Protein AF-H3H5D0-F1 (afdb_monomer)

Secondary structure (DSSP, 8-state):
-----HHHHHHHHHHHHHTS-HHHHHHHHHHTT-GGGGGS--PPPP-THHHHHHHHHHHHTT--SSPPPHHHHHS-GGGGS-PPPPPHHHH-----------------------------------GGGS-HHHHHHHHHHHHHHHHHHHHTT--GGGGHHHHHHHHHHHHHHHHHHHHHHTS-HHHHH--------

Structure (mmCIF, N/CA/C/O backbone):
data_AF-H3H5D0-F1
#
_entry.id   AF-H3H5D0-F1
#
loop_
_atom_site.group_PDB
_atom_site.id
_atom_site.type_symbol
_atom_site.label_atom_id
_atom_site.label_alt_id
_atom_site.label_comp_id
_atom_site.label_asym_id
_atom_site.label_entity_id
_atom_site.label_seq_id
_atom_site.pdbx_PDB_ins_code
_atom_site.Cartn_x
_atom_site.Cartn_y
_atom_site.Cartn_z
_atom_site.occupancy
_atom_site.B_iso_or_equiv
_atom_site.auth_seq_id
_atom_site.auth_comp_id
_atom_site.auth_asym_id
_atom_site.auth_atom_id
_atom_site.pdbx_PDB_model_num
ATOM 1 N N . LEU A 1 1 ? 6.553 -22.356 -31.382 1.00 52.44 1 LEU A N 1
ATOM 2 C CA . LEU A 1 1 ? 6.351 -21.701 -30.071 1.00 52.44 1 LEU A CA 1
ATOM 3 C C . LEU A 1 1 ? 7.479 -20.701 -29.916 1.00 52.44 1 LEU A C 1
ATOM 5 O O . LEU A 1 1 ? 8.617 -21.107 -30.111 1.00 52.44 1 LEU A O 1
ATOM 9 N N . TYR A 1 2 ? 7.180 -19.425 -29.681 1.00 61.03 2 TYR A N 1
ATOM 10 C CA . TYR A 1 2 ? 8.225 -18.438 -29.405 1.00 61.03 2 TYR A CA 1
ATOM 11 C C . TYR A 1 2 ? 8.722 -18.655 -27.974 1.00 61.03 2 TYR A C 1
ATOM 13 O O . TYR A 1 2 ? 7.910 -18.693 -27.051 1.00 61.03 2 TYR A O 1
ATOM 21 N N . SER A 1 3 ? 10.030 -18.830 -27.794 1.00 76.69 3 SER A N 1
ATOM 22 C CA . SER A 1 3 ? 10.657 -18.784 -26.474 1.00 76.69 3 SER A CA 1
ATOM 23 C C . SER A 1 3 ? 10.697 -17.327 -26.025 1.00 76.69 3 SER A C 1
ATOM 25 O O . SER A 1 3 ? 11.466 -16.538 -26.569 1.00 76.69 3 SER A O 1
ATOM 27 N N . VAL A 1 4 ? 9.833 -16.970 -25.081 1.00 79.25 4 VAL A N 1
ATOM 28 C CA . VAL A 1 4 ? 9.842 -15.653 -24.442 1.00 79.25 4 VAL A CA 1
ATOM 29 C C . VAL A 1 4 ? 10.863 -15.716 -23.314 1.00 79.25 4 VAL A C 1
ATOM 31 O O . VAL A 1 4 ? 10.695 -16.508 -22.388 1.00 79.25 4 VAL A O 1
ATOM 34 N N . ASP A 1 5 ? 11.934 -14.935 -23.410 1.00 89.50 5 ASP A N 1
ATOM 35 C CA . ASP A 1 5 ? 12.882 -14.778 -22.309 1.00 89.50 5 ASP A CA 1
ATOM 36 C C . ASP A 1 5 ? 12.335 -13.828 -21.223 1.00 89.50 5 ASP A C 1
ATOM 38 O O . ASP A 1 5 ? 11.332 -13.130 -21.407 1.00 89.50 5 ASP A O 1
ATOM 42 N N . VAL A 1 6 ? 12.997 -13.814 -20.064 1.00 87.69 6 VAL A N 1
ATOM 43 C CA . VAL A 1 6 ? 12.573 -13.027 -18.896 1.00 87.69 6 VAL A CA 1
ATOM 44 C C . VAL A 1 6 ? 12.552 -11.525 -19.198 1.00 87.69 6 VAL A C 1
ATOM 46 O O . VAL A 1 6 ? 11.628 -10.830 -18.775 1.00 87.69 6 VAL A O 1
ATOM 49 N N . GLN A 1 7 ? 13.517 -11.013 -19.967 1.00 87.06 7 GLN A N 1
ATOM 50 C CA . GLN A 1 7 ? 13.587 -9.594 -20.316 1.00 87.06 7 GLN A CA 1
ATOM 51 C C . GLN A 1 7 ? 12.408 -9.200 -21.215 1.00 87.06 7 GLN A C 1
ATOM 53 O O . GLN A 1 7 ? 11.759 -8.178 -20.979 1.00 87.06 7 GLN A O 1
ATOM 58 N N . GLN A 1 8 ? 12.072 -10.037 -22.197 1.00 89.00 8 GLN A N 1
ATOM 59 C CA . GLN A 1 8 ? 10.937 -9.820 -23.085 1.00 89.00 8 GLN A CA 1
ATOM 60 C C . GLN A 1 8 ? 9.592 -9.893 -22.342 1.00 89.00 8 GLN A C 1
ATOM 62 O O . GLN A 1 8 ? 8.705 -9.080 -22.614 1.00 89.00 8 GLN A O 1
ATOM 67 N N . ALA A 1 9 ? 9.456 -10.802 -21.370 1.00 91.94 9 ALA A N 1
ATOM 68 C CA . ALA A 1 9 ? 8.277 -10.903 -20.508 1.00 91.94 9 ALA A CA 1
ATOM 69 C C . ALA A 1 9 ? 8.102 -9.673 -19.594 1.00 91.94 9 ALA A C 1
ATOM 71 O O . ALA A 1 9 ? 6.984 -9.171 -19.437 1.00 91.94 9 ALA A O 1
ATOM 72 N N . VAL A 1 10 ? 9.194 -9.144 -19.030 1.00 92.94 10 VAL A N 1
ATOM 73 C CA . VAL A 1 10 ? 9.182 -7.906 -18.229 1.00 92.94 10 VAL A CA 1
ATOM 74 C C . VAL A 1 10 ? 8.782 -6.704 -19.087 1.00 92.94 10 VAL A C 1
ATOM 76 O O . VAL A 1 10 ? 7.906 -5.938 -18.684 1.00 92.94 10 VAL A O 1
ATOM 79 N N . LEU A 1 11 ? 9.347 -6.562 -20.291 1.00 93.94 11 LEU A N 1
ATOM 80 C CA . LEU A 1 11 ? 8.991 -5.483 -21.220 1.00 93.94 11 LEU A CA 1
ATOM 81 C C . LEU A 1 11 ? 7.499 -5.503 -21.581 1.00 93.94 11 LEU A C 1
ATOM 83 O O . LEU A 1 11 ? 6.837 -4.472 -21.475 1.00 93.94 11 LEU A O 1
ATOM 87 N N . TRP A 1 12 ? 6.946 -6.671 -21.924 1.00 95.25 12 TRP A N 1
ATOM 88 C CA . TRP A 1 12 ? 5.512 -6.810 -22.207 1.00 95.25 12 TRP A CA 1
ATOM 89 C C . TRP A 1 12 ? 4.632 -6.539 -20.988 1.00 95.25 12 TRP A C 1
ATOM 91 O O . TRP A 1 12 ? 3.546 -5.982 -21.139 1.00 95.25 12 TRP A O 1
ATOM 101 N N . SER A 1 13 ? 5.083 -6.892 -19.782 1.00 93.75 13 SER A N 1
ATOM 102 C CA . SER A 1 13 ? 4.353 -6.592 -18.543 1.00 93.75 13 SER A CA 1
ATOM 103 C C . SER A 1 13 ? 4.271 -5.082 -18.292 1.00 93.75 13 SER A C 1
ATOM 105 O O . SER A 1 13 ? 3.198 -4.569 -17.979 1.00 93.75 13 SER A O 1
ATOM 107 N N . ILE A 1 14 ? 5.374 -4.356 -18.503 1.00 92.38 14 ILE A N 1
ATOM 108 C CA . ILE A 1 14 ? 5.434 -2.889 -18.390 1.00 92.38 14 ILE A CA 1
ATOM 109 C C . ILE A 1 14 ? 4.565 -2.221 -19.465 1.00 92.38 14 ILE A C 1
ATOM 111 O O . ILE A 1 14 ? 3.790 -1.317 -19.155 1.00 92.38 14 ILE A O 1
ATOM 115 N N . GLU A 1 15 ? 4.662 -2.664 -20.720 1.00 96.44 15 GLU A N 1
ATOM 116 C CA . GLU A 1 15 ? 3.851 -2.146 -21.828 1.00 96.44 15 GLU A CA 1
ATOM 117 C C . GLU A 1 15 ? 2.352 -2.371 -21.581 1.00 96.44 15 GLU A C 1
ATOM 119 O O . GLU A 1 15 ? 1.558 -1.435 -21.685 1.00 96.44 15 GLU A O 1
ATOM 124 N N . SER A 1 16 ? 1.976 -3.580 -21.151 1.00 93.81 16 SER A N 1
ATOM 125 C CA . SER A 1 16 ? 0.591 -3.935 -20.818 1.00 93.81 16 SER A CA 1
ATOM 126 C C . SER A 1 16 ? 0.048 -3.109 -19.654 1.00 93.81 16 SER A C 1
ATOM 128 O O . SER A 1 16 ? -1.093 -2.657 -19.713 1.00 93.81 16 SER A O 1
ATOM 130 N N . TRP A 1 17 ? 0.856 -2.871 -18.614 1.00 91.75 17 TRP A N 1
ATOM 131 C CA . TRP A 1 17 ? 0.479 -2.026 -17.480 1.00 91.75 17 TRP A CA 1
ATOM 132 C C . TRP A 1 17 ? 0.253 -0.569 -17.900 1.00 91.75 17 TRP A C 1
ATOM 134 O O . TRP A 1 17 ? -0.762 0.029 -17.549 1.00 91.75 17 TRP A O 1
ATOM 144 N N . ASN A 1 18 ? 1.157 -0.011 -18.709 1.00 93.06 18 ASN A N 1
ATOM 145 C CA . ASN A 1 18 ? 1.061 1.366 -19.201 1.00 93.06 18 ASN A CA 1
ATOM 146 C C . ASN A 1 18 ? -0.077 1.574 -20.217 1.00 93.06 18 ASN A C 1
ATOM 148 O O . ASN A 1 18 ? -0.554 2.696 -20.377 1.00 93.06 18 ASN A O 1
ATOM 152 N N . ALA A 1 19 ? -0.536 0.511 -20.886 1.00 95.31 19 ALA A N 1
ATOM 153 C CA . ALA A 1 19 ? -1.699 0.545 -21.770 1.00 95.31 19 ALA A CA 1
ATOM 154 C C . ALA A 1 19 ? -3.049 0.592 -21.018 1.00 95.31 19 ALA A C 1
ATOM 156 O O . ALA A 1 19 ? -4.087 0.849 -21.637 1.00 95.31 19 ALA A O 1
ATOM 157 N N . LEU A 1 20 ? -3.073 0.360 -19.698 1.00 92.56 20 LEU A N 1
ATOM 158 C CA . LEU A 1 20 ? -4.299 0.422 -18.900 1.00 92.56 20 LEU A CA 1
ATOM 159 C C . LEU A 1 20 ? -4.773 1.870 -18.720 1.00 92.56 20 LEU A C 1
ATOM 161 O O . LEU A 1 20 ? -4.123 2.702 -18.089 1.00 92.56 20 LEU A O 1
ATOM 165 N N . LEU A 1 21 ? -5.972 2.163 -19.224 1.00 92.69 21 LEU A N 1
ATOM 166 C CA . LEU A 1 21 ? -6.613 3.464 -19.039 1.00 92.69 21 LEU A CA 1
ATOM 167 C C . LEU A 1 21 ? -6.964 3.703 -17.553 1.00 92.69 21 LEU A C 1
ATOM 169 O O . LEU A 1 21 ? -7.501 2.798 -16.909 1.00 92.69 21 LEU A O 1
ATOM 173 N N . PRO A 1 22 ? -6.813 4.934 -17.017 1.00 85.62 22 PRO A N 1
ATOM 174 C CA . PRO A 1 22 ? -7.234 5.285 -15.651 1.00 85.62 22 PRO A CA 1
ATOM 175 C C . PRO A 1 22 ? -8.705 4.960 -15.335 1.00 85.62 22 PRO A C 1
ATOM 177 O O . PRO A 1 22 ? -9.071 4.705 -14.188 1.00 85.62 22 PRO A O 1
ATOM 180 N N . THR A 1 23 ? -9.557 4.933 -16.364 1.00 87.44 23 THR A N 1
ATOM 181 C CA . THR A 1 23 ? -10.970 4.542 -16.267 1.00 87.44 23 THR A CA 1
ATOM 182 C C . THR A 1 23 ? -11.173 3.061 -15.953 1.00 87.44 23 THR A C 1
ATOM 184 O O . THR A 1 23 ? -12.195 2.716 -15.369 1.00 87.44 23 THR A O 1
ATOM 187 N N . VAL A 1 24 ? -10.228 2.176 -16.290 1.00 88.12 24 VAL A N 1
ATOM 188 C CA . VAL A 1 24 ? -10.289 0.755 -15.911 1.00 88.12 24 VAL A CA 1
ATOM 189 C C . VAL A 1 24 ? -10.180 0.637 -14.394 1.00 88.12 24 VAL A C 1
ATOM 191 O O . VAL A 1 24 ? -11.068 0.067 -13.765 1.00 88.12 24 VAL A O 1
ATOM 194 N N . PHE A 1 25 ? -9.162 1.262 -13.798 1.00 84.38 25 PHE A N 1
ATOM 195 C CA . PHE A 1 25 ? -8.957 1.260 -12.350 1.00 84.38 25 PHE A CA 1
ATOM 196 C C . PHE A 1 25 ? -10.147 1.868 -11.599 1.00 84.38 25 PHE A C 1
ATOM 198 O O . PHE A 1 25 ? -10.675 1.236 -10.685 1.00 84.38 25 PHE A O 1
ATOM 205 N N . SER A 1 26 ? -10.627 3.051 -11.999 1.00 82.25 26 SER A N 1
ATOM 206 C CA . SER A 1 26 ? -11.758 3.688 -11.308 1.00 82.25 26 SER A CA 1
ATOM 207 C C . SER A 1 26 ? -13.069 2.911 -11.464 1.00 82.25 26 SER A C 1
ATOM 209 O O . SER A 1 26 ? -13.835 2.829 -10.509 1.00 82.25 26 SER A O 1
ATOM 211 N N . ASN A 1 27 ? -13.316 2.264 -12.608 1.00 85.38 27 ASN A N 1
ATOM 212 C CA . ASN A 1 27 ? -14.476 1.385 -12.773 1.00 85.38 27 ASN A CA 1
ATOM 213 C C . ASN A 1 27 ? -14.359 0.086 -11.955 1.00 85.38 27 ASN A C 1
ATOM 215 O O . ASN A 1 27 ? -15.376 -0.405 -11.466 1.00 85.38 27 ASN A O 1
ATOM 219 N N . CYS A 1 28 ? -13.154 -0.460 -11.766 1.00 83.19 28 CYS A N 1
ATOM 220 C CA . CYS A 1 28 ? -12.929 -1.592 -10.864 1.00 83.19 28 CYS A CA 1
ATOM 221 C C . CYS A 1 28 ? -13.222 -1.214 -9.402 1.00 83.19 28 CYS A C 1
ATOM 223 O O . CYS A 1 28 ? -13.995 -1.910 -8.750 1.00 83.19 28 CYS A O 1
ATOM 225 N N . TRP A 1 29 ? -12.709 -0.078 -8.915 1.00 82.06 29 TRP A N 1
ATOM 226 C CA . TRP A 1 29 ? -12.974 0.406 -7.549 1.00 82.06 29 TRP A CA 1
ATOM 227 C C . TRP A 1 29 ? -14.413 0.894 -7.313 1.00 82.06 29 TRP A C 1
ATOM 229 O O . TRP A 1 29 ? -14.897 0.865 -6.185 1.00 82.06 29 TRP A O 1
ATOM 239 N N . LYS A 1 30 ? -15.141 1.306 -8.358 1.00 82.81 30 LYS A N 1
ATOM 240 C CA . LYS A 1 30 ? -16.589 1.561 -8.256 1.00 82.81 30 LYS A CA 1
ATOM 241 C C . LYS A 1 30 ? -17.391 0.279 -8.058 1.00 82.81 30 LYS A C 1
ATOM 243 O O . LYS A 1 30 ? -18.325 0.262 -7.268 1.00 82.81 30 LYS A O 1
ATOM 248 N N . LYS A 1 31 ? -17.014 -0.818 -8.725 1.00 80.94 31 LYS A N 1
ATOM 249 C CA . LYS A 1 31 ? -17.701 -2.114 -8.571 1.00 80.94 31 LYS A CA 1
ATOM 250 C C . LYS A 1 31 ? -17.602 -2.699 -7.161 1.00 80.94 31 LYS A C 1
ATOM 252 O O . LYS A 1 31 ? -18.460 -3.497 -6.808 1.00 80.94 31 LYS A O 1
ATOM 257 N N . THR A 1 32 ? -16.597 -2.316 -6.372 1.00 78.94 32 THR A N 1
ATOM 258 C CA . THR A 1 32 ? -16.468 -2.741 -4.969 1.00 78.94 32 THR A CA 1
ATOM 259 C C . THR A 1 32 ? -17.255 -1.867 -3.988 1.00 78.94 32 THR A C 1
ATOM 261 O O . THR A 1 32 ? -17.265 -2.158 -2.797 1.00 78.94 32 THR A O 1
ATOM 264 N N . GLY A 1 33 ? -17.885 -0.773 -4.439 1.00 75.25 33 GLY A N 1
ATOM 265 C CA . GLY A 1 33 ? -18.598 0.160 -3.555 1.00 75.25 33 GLY A CA 1
ATOM 266 C C . GLY A 1 33 ? -17.701 0.884 -2.538 1.00 75.25 33 GLY A C 1
ATOM 267 O O . GLY A 1 33 ? -18.209 1.441 -1.564 1.00 75.25 33 GLY A O 1
ATOM 268 N N . LEU A 1 34 ? -16.376 0.864 -2.739 1.00 76.69 34 LEU A N 1
ATOM 269 C CA . LEU A 1 34 ? -15.410 1.577 -1.898 1.00 76.69 34 LEU A CA 1
ATOM 270 C C . LEU A 1 34 ? -15.214 3.026 -2.350 1.00 76.69 34 LEU A C 1
ATOM 272 O O . LEU A 1 34 ? -15.040 3.909 -1.518 1.00 76.69 34 LEU A O 1
ATOM 276 N N . LEU A 1 35 ? -15.267 3.294 -3.660 1.00 71.56 35 LEU A N 1
ATOM 277 C CA . LEU A 1 35 ? -15.011 4.642 -4.180 1.00 71.56 35 LEU A CA 1
ATOM 278 C C . LEU A 1 35 ? -16.121 5.646 -3.815 1.00 71.56 35 LEU A C 1
ATOM 280 O O . LEU A 1 35 ? -15.838 6.823 -3.609 1.00 71.56 35 LEU A O 1
ATOM 284 N N . ASP A 1 36 ? -17.363 5.172 -3.692 1.00 65.75 36 ASP A N 1
ATOM 285 C CA . ASP A 1 36 ? -18.532 5.998 -3.359 1.00 65.75 36 ASP A CA 1
ATOM 286 C C . ASP A 1 36 ? -18.695 6.211 -1.835 1.00 65.75 36 ASP A C 1
ATOM 288 O O . ASP A 1 36 ? -19.561 6.959 -1.393 1.00 65.75 36 ASP A O 1
ATOM 292 N N . TYR A 1 37 ? -17.850 5.579 -1.011 1.00 55.31 37 TYR A N 1
ATOM 293 C CA . TYR A 1 37 ? -17.855 5.747 0.447 1.00 55.31 37 TYR A CA 1
ATOM 294 C C . TYR A 1 37 ? -17.247 7.094 0.888 1.00 55.31 37 TYR A C 1
ATOM 296 O O . TYR A 1 37 ? -17.643 7.650 1.907 1.00 55.31 37 TYR A O 1
ATOM 304 N N . TYR A 1 38 ? -16.367 7.685 0.070 1.00 53.84 38 TYR A N 1
ATOM 305 C CA . TYR A 1 38 ? -15.686 8.957 0.360 1.00 53.84 38 TYR A CA 1
ATOM 306 C C . TYR A 1 38 ? -16.599 10.201 0.372 1.00 53.84 38 TYR A C 1
ATOM 308 O O . TYR A 1 38 ? -16.131 11.299 0.664 1.00 53.84 38 TYR A O 1
ATOM 316 N N . THR A 1 39 ? -17.890 10.057 0.049 1.00 55.81 39 THR A N 1
ATOM 317 C CA . THR A 1 39 ? -18.908 11.104 0.263 1.00 55.81 39 THR A CA 1
ATOM 318 C C . THR A 1 39 ? -19.579 11.030 1.636 1.00 55.81 39 THR A C 1
ATOM 320 O O . THR A 1 39 ? -20.499 11.803 1.893 1.00 55.81 39 THR A O 1
ATOM 323 N N . CYS A 1 40 ? -19.158 10.116 2.516 1.00 51.94 40 CYS A N 1
ATOM 324 C CA . CYS A 1 40 ? -19.569 10.147 3.913 1.00 51.94 40 CYS A CA 1
ATOM 325 C C . CYS A 1 40 ? -18.960 11.382 4.594 1.00 51.94 40 CYS A C 1
ATOM 327 O O . CYS A 1 40 ? -17.762 11.640 4.474 1.00 51.94 40 CYS A O 1
ATOM 329 N N . GLU A 1 41 ? -19.783 12.158 5.299 1.00 56.16 41 GLU A N 1
ATOM 330 C CA . GLU A 1 41 ? -19.277 13.221 6.164 1.00 56.16 41 GLU A CA 1
ATOM 331 C C . GLU A 1 41 ? -18.422 12.565 7.257 1.00 56.16 41 GLU A C 1
ATOM 333 O O . GLU A 1 41 ? -18.903 11.673 7.958 1.00 56.16 41 GLU A O 1
ATOM 338 N N . TYR A 1 42 ? -17.155 12.976 7.380 1.00 55.00 42 TYR A N 1
ATOM 339 C CA . TYR A 1 42 ? -16.293 12.544 8.480 1.00 55.00 42 TYR A CA 1
ATOM 340 C C . TYR A 1 42 ? -16.912 13.035 9.792 1.00 55.00 42 TYR A C 1
ATOM 342 O O . TYR A 1 42 ? -16.770 14.205 10.155 1.00 55.00 42 TYR A O 1
ATOM 350 N N . ALA A 1 43 ? -17.605 12.138 10.493 1.00 56.62 43 ALA A N 1
ATOM 351 C CA . ALA A 1 43 ? -17.931 12.347 11.891 1.00 56.62 43 ALA A CA 1
ATOM 352 C C . ALA A 1 43 ? -16.615 12.502 12.668 1.00 56.62 43 ALA A C 1
ATOM 354 O O . ALA A 1 43 ? -15.640 11.794 12.405 1.00 56.62 43 ALA A O 1
ATOM 355 N N . GLU A 1 44 ? -16.576 13.462 13.591 1.00 55.06 44 GLU A N 1
ATOM 356 C CA . GLU A 1 44 ? -15.417 13.670 14.460 1.00 55.06 44 GLU A CA 1
ATOM 357 C C . GLU A 1 44 ? -15.136 12.358 15.217 1.00 55.06 44 GLU A C 1
ATOM 359 O O . GLU A 1 44 ? -16.075 11.805 15.798 1.00 55.06 44 GLU A O 1
ATOM 364 N N . PRO A 1 45 ? -13.909 11.804 15.148 1.00 54.44 45 PRO A N 1
ATOM 365 C CA . PRO A 1 45 ? -13.684 10.409 15.496 1.00 54.44 45 PRO A CA 1
ATOM 366 C C . PRO A 1 45 ? -14.001 10.139 16.965 1.00 54.44 45 PRO A C 1
ATOM 368 O O . PRO A 1 45 ? -13.360 10.670 17.878 1.00 54.44 45 PRO A O 1
ATOM 371 N N . GLY A 1 46 ? -14.976 9.250 17.159 1.00 57.00 46 GLY A N 1
ATOM 372 C CA . GLY A 1 46 ? -15.067 8.437 18.356 1.00 57.00 46 GLY A CA 1
ATOM 373 C C . GLY A 1 46 ? -13.814 7.573 18.527 1.00 57.00 46 GLY A C 1
ATOM 374 O O . GLY A 1 46 ? -12.919 7.537 17.684 1.00 57.00 46 GLY A O 1
ATOM 375 N N . VAL A 1 47 ? -13.745 6.931 19.689 1.00 56.41 47 VAL A N 1
ATOM 376 C CA . VAL A 1 47 ? -12.647 6.074 20.161 1.00 56.41 47 VAL A CA 1
ATOM 377 C C . VAL A 1 47 ? -12.123 5.136 19.056 1.00 56.41 47 VAL A C 1
ATOM 379 O O . VAL A 1 47 ? -12.912 4.603 18.286 1.00 56.41 47 VAL A O 1
ATOM 382 N N . GLU A 1 48 ? -10.802 4.900 19.008 1.00 58.47 48 GLU A N 1
ATOM 383 C CA . GLU A 1 48 ? -10.089 4.183 17.922 1.00 58.47 48 GLU A CA 1
ATOM 384 C C . GLU A 1 48 ? -10.685 2.814 17.510 1.00 58.47 48 GLU A C 1
ATOM 386 O O . GLU A 1 48 ? -10.458 2.369 16.383 1.00 58.47 48 GLU A O 1
ATOM 391 N N . ASP A 1 49 ? -11.484 2.180 18.376 1.00 58.03 49 ASP A N 1
ATOM 392 C CA . ASP A 1 49 ? -12.282 0.979 18.088 1.00 58.03 49 ASP A CA 1
ATOM 393 C C . ASP A 1 49 ? -13.185 1.131 16.839 1.00 58.03 49 ASP A C 1
ATOM 395 O O . ASP A 1 49 ? -13.381 0.165 16.093 1.00 58.03 49 ASP A O 1
ATOM 399 N N . ASP A 1 50 ? -13.687 2.343 16.563 1.00 65.56 50 ASP A N 1
ATOM 400 C CA . ASP A 1 50 ? -14.550 2.638 15.409 1.00 65.56 50 ASP A CA 1
ATOM 401 C C . ASP A 1 50 ? -13.834 2.372 14.064 1.00 65.56 50 ASP A C 1
ATOM 403 O O . ASP A 1 50 ? -14.461 1.916 13.103 1.00 65.56 50 ASP A O 1
ATOM 407 N N . ILE A 1 51 ? -12.508 2.569 13.997 1.00 76.25 51 ILE A N 1
ATOM 408 C CA . ILE A 1 51 ? -11.706 2.410 12.767 1.00 76.25 51 ILE A CA 1
ATOM 409 C C . ILE A 1 51 ? -11.590 0.933 12.365 1.00 76.25 51 ILE A C 1
ATOM 411 O O . ILE A 1 51 ? -11.650 0.597 11.182 1.00 76.25 51 ILE A O 1
ATOM 415 N N . VAL A 1 52 ? -11.437 0.025 13.334 1.00 80.69 52 VAL A N 1
ATOM 416 C CA . VAL A 1 52 ? -11.342 -1.419 13.053 1.00 80.69 52 VAL A CA 1
ATOM 417 C C . VAL A 1 52 ? -12.673 -1.940 12.507 1.00 80.69 52 VAL A C 1
ATOM 419 O O . VAL A 1 52 ? -12.680 -2.733 11.562 1.00 80.69 52 VAL A O 1
ATOM 422 N N . ASN A 1 53 ? -13.797 -1.455 13.047 1.00 80.25 53 ASN A N 1
ATOM 423 C CA . ASN A 1 53 ? -15.125 -1.789 12.538 1.00 80.25 53 ASN A CA 1
ATOM 424 C C . ASN A 1 53 ? -15.367 -1.203 11.134 1.00 80.25 53 ASN A C 1
ATOM 426 O O . ASN A 1 53 ? -15.815 -1.929 10.248 1.00 80.25 53 ASN A O 1
ATOM 430 N N . GLU A 1 54 ? -15.005 0.061 10.890 1.00 80.75 54 GLU A N 1
ATOM 431 C CA . GLU A 1 54 ? -15.075 0.691 9.561 1.00 80.75 54 GLU A CA 1
ATOM 432 C C . GLU A 1 54 ? -14.278 -0.096 8.505 1.00 80.75 54 GLU A C 1
ATOM 434 O O . GLU A 1 54 ? -14.794 -0.408 7.426 1.00 80.75 54 GLU A O 1
ATOM 439 N N . LEU A 1 55 ? -13.037 -0.481 8.823 1.00 83.38 55 LEU A N 1
ATOM 440 C CA . LEU A 1 55 ? -12.204 -1.292 7.935 1.00 83.38 55 LEU A CA 1
ATOM 441 C C . LEU A 1 55 ? -12.812 -2.679 7.693 1.00 83.38 55 LEU A C 1
ATOM 443 O O . LEU A 1 55 ? -12.814 -3.147 6.553 1.00 83.38 55 LEU A O 1
ATOM 447 N N . ALA A 1 56 ? -13.371 -3.323 8.721 1.00 83.06 56 ALA A N 1
ATOM 448 C CA . ALA A 1 56 ? -14.062 -4.601 8.567 1.00 83.06 56 ALA A CA 1
ATOM 449 C C . ALA A 1 56 ? -15.269 -4.466 7.625 1.00 83.06 56 ALA A C 1
ATOM 451 O O . ALA A 1 56 ? -15.395 -5.237 6.669 1.00 83.06 56 ALA A O 1
ATOM 452 N N . GLU A 1 57 ? -16.113 -3.451 7.822 1.00 81.56 57 GLU A N 1
ATOM 453 C CA . GLU A 1 57 ? -17.255 -3.159 6.953 1.00 81.56 57 GLU A CA 1
ATOM 454 C C . GLU A 1 57 ? -16.824 -2.893 5.505 1.00 81.56 57 GLU A C 1
ATOM 456 O O . GLU A 1 57 ? -17.412 -3.461 4.581 1.00 81.56 57 GLU A O 1
ATOM 461 N N . MET A 1 58 ? -15.769 -2.105 5.281 1.00 82.19 58 MET A N 1
ATOM 462 C CA . MET A 1 58 ? -15.196 -1.886 3.949 1.00 82.19 58 MET A CA 1
ATOM 463 C C . MET A 1 58 ? -14.717 -3.195 3.303 1.00 82.19 58 MET A C 1
ATOM 465 O O . MET A 1 58 ? -15.036 -3.453 2.139 1.00 82.19 58 MET A O 1
ATOM 469 N N . LEU A 1 59 ? -14.004 -4.051 4.040 1.00 82.75 59 LEU A N 1
ATOM 470 C CA . LEU A 1 59 ? -13.507 -5.330 3.525 1.00 82.75 59 LEU A CA 1
ATOM 471 C C . LEU A 1 59 ? -14.638 -6.315 3.187 1.00 82.75 59 LEU A C 1
ATOM 473 O O . LEU A 1 59 ? -14.515 -7.044 2.201 1.00 82.75 59 LEU A O 1
ATOM 477 N N . THR A 1 60 ? -15.771 -6.310 3.906 1.00 80.81 60 THR A N 1
ATOM 478 C CA . THR A 1 60 ? -16.914 -7.179 3.540 1.00 80.81 60 THR A CA 1
ATOM 479 C C . THR A 1 60 ? -17.462 -6.892 2.136 1.00 80.81 60 THR A C 1
ATOM 481 O O . THR A 1 60 ? -17.890 -7.823 1.449 1.00 80.81 60 THR A O 1
ATOM 484 N N . ARG A 1 61 ? -17.382 -5.638 1.660 1.00 79.75 61 ARG A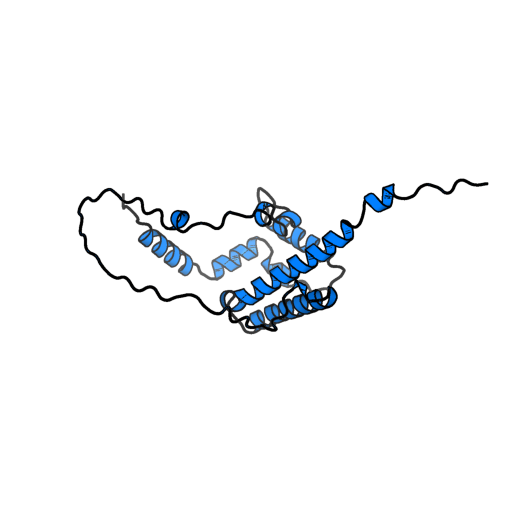 N 1
ATOM 485 C CA . ARG A 1 61 ? -17.833 -5.226 0.313 1.00 79.75 61 ARG A CA 1
ATOM 486 C C . ARG A 1 61 ? -16.953 -5.768 -0.817 1.00 79.75 61 ARG A C 1
ATOM 488 O O . ARG A 1 61 ? -17.384 -5.803 -1.967 1.00 79.75 61 ARG A O 1
ATOM 495 N N . LEU A 1 62 ? -15.732 -6.215 -0.509 1.00 79.94 62 LEU A N 1
ATOM 496 C CA . LEU A 1 62 ? -14.843 -6.856 -1.484 1.00 79.94 62 LEU A CA 1
ATOM 497 C C . LEU A 1 62 ? -15.268 -8.293 -1.829 1.00 79.94 62 LEU A C 1
ATOM 499 O O . LEU A 1 62 ? -14.758 -8.842 -2.803 1.00 79.94 62 LEU A O 1
ATOM 503 N N . HIS A 1 63 ? -16.174 -8.899 -1.049 1.00 77.06 63 HIS A N 1
ATOM 504 C CA . HIS A 1 63 ? -16.630 -10.288 -1.200 1.00 77.06 63 HIS A CA 1
ATOM 505 C C . HIS A 1 63 ? -15.502 -11.316 -1.485 1.00 77.06 63 HIS A C 1
ATOM 507 O O . HIS A 1 63 ? -15.637 -12.129 -2.405 1.00 77.06 63 HIS A O 1
ATOM 513 N N . PRO A 1 64 ? -14.376 -11.308 -0.738 1.00 78.06 64 PRO A N 1
ATOM 514 C CA . PRO A 1 64 ? -13.286 -12.248 -0.978 1.00 78.06 64 PRO A CA 1
ATOM 515 C C . PRO A 1 64 ? -13.715 -13.682 -0.634 1.00 78.06 64 PRO A C 1
ATOM 517 O O . PRO A 1 64 ? -14.340 -13.926 0.396 1.00 78.06 64 PRO A O 1
ATOM 520 N N . SER A 1 65 ? -13.321 -14.654 -1.463 1.00 80.06 65 SER A N 1
ATOM 521 C CA . SER A 1 65 ? -13.624 -16.079 -1.237 1.00 80.06 65 SER A CA 1
ATOM 522 C C . SER A 1 65 ? -12.980 -16.658 0.031 1.00 80.06 65 SER A C 1
ATOM 524 O O . SER A 1 65 ? -13.421 -17.694 0.518 1.00 80.06 65 SER A O 1
ATOM 526 N N . ASN A 1 66 ? -11.931 -16.004 0.537 1.00 82.19 66 ASN A N 1
ATOM 527 C CA . ASN A 1 66 ? -11.279 -16.293 1.810 1.00 82.19 66 ASN A CA 1
ATOM 528 C C . ASN A 1 66 ? -10.967 -14.951 2.506 1.00 82.19 66 ASN A C 1
ATOM 530 O O . ASN A 1 66 ? -9.943 -14.343 2.186 1.00 82.19 66 ASN A O 1
ATOM 534 N N . PRO A 1 67 ? -11.865 -14.421 3.356 1.00 77.75 67 PRO A N 1
ATOM 535 C CA . PRO A 1 67 ? -11.639 -13.160 4.056 1.00 77.75 67 PRO A CA 1
ATOM 536 C C . PRO A 1 67 ? -10.570 -13.319 5.144 1.00 77.75 67 PRO A C 1
ATOM 538 O O . PRO A 1 67 ? -10.762 -14.065 6.099 1.00 77.75 67 PRO A O 1
ATOM 541 N N . MET A 1 68 ? -9.475 -12.572 5.010 1.00 82.44 68 MET A N 1
ATOM 542 C CA . MET A 1 68 ? -8.530 -12.304 6.098 1.00 82.44 68 MET A CA 1
ATOM 543 C C . MET A 1 68 ? -9.180 -11.347 7.108 1.00 82.44 68 MET A C 1
ATOM 545 O O . MET A 1 68 ? -9.926 -10.446 6.709 1.00 82.44 68 MET A O 1
ATOM 549 N N . SER A 1 69 ? -8.932 -11.535 8.406 1.00 84.25 69 SER A N 1
ATOM 550 C CA . SER A 1 69 ? -9.461 -10.615 9.426 1.00 84.25 69 SER A CA 1
ATOM 551 C C . SER A 1 69 ? -8.709 -9.275 9.425 1.00 84.25 69 SER A C 1
ATOM 553 O O . SER A 1 69 ? -7.560 -9.216 9.000 1.00 84.25 69 SER A O 1
ATOM 555 N N . VAL A 1 70 ? -9.328 -8.186 9.908 1.00 84.25 70 VAL A N 1
ATOM 556 C CA . VAL A 1 70 ? -8.627 -6.884 10.030 1.00 84.25 70 VAL A CA 1
ATOM 557 C C . VAL A 1 70 ? -7.422 -7.002 10.966 1.00 84.25 70 VAL A C 1
ATOM 559 O O . VAL A 1 70 ? -6.370 -6.454 10.668 1.00 84.25 70 VAL A O 1
ATOM 562 N N . GLU A 1 71 ? -7.555 -7.765 12.051 1.00 83.00 71 GLU A N 1
ATOM 563 C CA . GLU A 1 71 ? -6.469 -8.036 12.998 1.00 83.00 71 GLU A CA 1
ATOM 564 C C . GLU A 1 71 ? -5.282 -8.741 12.322 1.00 83.00 71 GLU A C 1
ATOM 566 O O . GLU A 1 71 ? -4.152 -8.285 12.421 1.00 83.00 71 GLU A O 1
ATOM 571 N N . GLU A 1 72 ? -5.541 -9.801 11.556 1.00 82.94 72 GLU A N 1
ATOM 572 C CA . GLU A 1 72 ? -4.529 -10.552 10.794 1.00 82.94 72 GLU A CA 1
ATOM 573 C C . GLU A 1 72 ? -3.928 -9.741 9.631 1.00 82.94 72 GLU A C 1
ATOM 575 O O . GLU A 1 72 ? -2.767 -9.928 9.280 1.00 82.94 72 GLU A O 1
ATOM 580 N N . LEU A 1 73 ? -4.695 -8.814 9.049 1.00 83.50 73 LEU A N 1
ATOM 581 C CA . LEU A 1 73 ? -4.223 -7.888 8.017 1.00 83.50 73 LEU A CA 1
ATOM 582 C C . LEU A 1 73 ? -3.303 -6.795 8.588 1.00 83.50 73 LEU A C 1
ATOM 584 O O . LEU A 1 73 ? -2.408 -6.326 7.887 1.00 83.50 73 LEU A O 1
ATOM 588 N N . LEU A 1 74 ? -3.548 -6.361 9.828 1.00 82.94 74 LEU A N 1
ATOM 589 C CA . LEU A 1 74 ? -2.742 -5.355 10.527 1.00 82.94 74 LEU A CA 1
ATOM 590 C C . LEU A 1 74 ? -1.530 -5.963 11.245 1.00 82.94 74 LEU A C 1
ATOM 592 O O . LEU A 1 74 ? -0.502 -5.299 11.332 1.00 82.94 74 LEU A O 1
ATOM 596 N N . ASN A 1 75 ? -1.657 -7.201 11.727 1.00 82.25 75 ASN A N 1
ATOM 597 C CA . ASN A 1 75 ? -0.645 -7.957 12.462 1.00 82.25 75 ASN A CA 1
ATOM 598 C C . ASN A 1 75 ? -0.411 -9.329 11.788 1.00 82.25 75 ASN A C 1
ATOM 600 O O . ASN A 1 75 ? -0.752 -10.368 12.368 1.00 82.25 75 ASN A O 1
ATOM 604 N N . PRO A 1 76 ? 0.129 -9.372 10.553 1.00 80.12 76 PRO A N 1
ATOM 605 C CA . PRO A 1 76 ? 0.355 -10.629 9.846 1.00 80.12 76 PRO A CA 1
ATOM 606 C C . PRO A 1 76 ? 1.343 -11.527 10.616 1.00 80.12 76 PRO A C 1
ATOM 608 O O . PRO A 1 76 ? 2.391 -11.053 11.065 1.00 80.12 76 PRO A O 1
ATOM 611 N N . PRO A 1 77 ? 1.058 -12.837 10.760 1.00 68.50 77 PRO A N 1
ATOM 612 C CA . PRO A 1 77 ? 1.851 -13.733 11.608 1.00 68.50 77 PRO A CA 1
ATOM 613 C C . PRO A 1 77 ? 3.311 -13.849 11.151 1.00 68.50 77 PRO A C 1
ATOM 615 O O . PRO A 1 77 ? 4.202 -14.038 11.979 1.00 68.50 77 PRO A O 1
ATOM 618 N N . ASP A 1 78 ? 3.551 -13.672 9.850 1.00 73.38 78 ASP A N 1
ATOM 619 C CA . ASP A 1 78 ? 4.866 -13.788 9.229 1.00 73.38 78 ASP A CA 1
ATOM 620 C C . ASP A 1 78 ? 5.765 -12.550 9.443 1.00 73.38 78 ASP A C 1
ATOM 622 O O . ASP A 1 78 ? 6.970 -12.644 9.240 1.00 73.38 78 ASP A O 1
ATOM 626 N N . GLU A 1 79 ? 5.239 -11.400 9.898 1.00 65.12 79 GLU A N 1
ATOM 627 C CA . GLU A 1 79 ? 6.055 -10.188 10.150 1.00 65.12 79 GLU A CA 1
ATOM 628 C C . GLU A 1 79 ? 6.936 -10.316 11.406 1.00 65.12 79 GLU A C 1
ATOM 630 O O . GLU A 1 79 ? 7.986 -9.684 11.494 1.00 65.12 79 GLU A O 1
ATOM 635 N N . ASN A 1 80 ? 6.562 -11.189 12.348 1.00 66.25 80 ASN A N 1
ATOM 636 C CA . ASN A 1 80 ? 7.384 -11.514 13.522 1.00 66.25 80 ASN A CA 1
ATOM 637 C C . ASN A 1 80 ? 8.395 -12.644 13.259 1.00 66.25 80 ASN A C 1
ATOM 639 O O . ASN A 1 80 ? 9.151 -13.018 14.160 1.00 66.25 80 ASN A O 1
ATOM 643 N N . ILE A 1 81 ? 8.404 -13.220 12.054 1.00 69.75 81 ILE A N 1
ATOM 644 C CA . ILE A 1 81 ? 9.417 -14.195 11.665 1.00 69.75 81 ILE A CA 1
ATOM 645 C C . ILE A 1 81 ? 10.659 -13.407 11.258 1.00 69.75 81 ILE A C 1
ATOM 647 O O . ILE A 1 81 ? 10.650 -12.673 10.271 1.00 69.75 81 ILE A O 1
ATOM 651 N N . LEU A 1 82 ? 11.749 -13.599 12.003 1.00 63.19 82 LEU A N 1
ATOM 652 C CA . LEU A 1 82 ? 13.089 -13.291 11.515 1.00 63.19 82 LEU A CA 1
ATOM 653 C C . LEU A 1 82 ? 13.358 -14.216 10.323 1.00 63.19 82 LEU A C 1
ATOM 655 O O . LEU A 1 82 ? 13.842 -15.333 10.494 1.00 63.19 82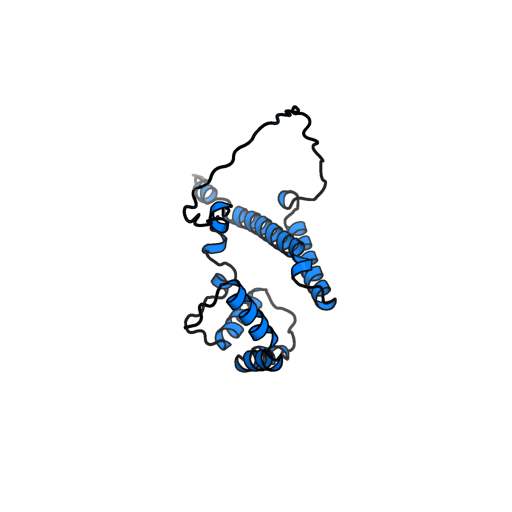 LEU A O 1
ATOM 659 N N . ALA A 1 83 ? 12.968 -13.780 9.127 1.00 67.00 83 ALA A N 1
ATOM 660 C CA . ALA A 1 83 ? 13.484 -14.357 7.902 1.00 67.00 83 ALA A CA 1
ATOM 661 C C . ALA A 1 83 ? 15.003 -14.161 7.927 1.00 67.00 83 ALA A C 1
ATOM 663 O O . ALA A 1 83 ? 15.462 -13.043 8.181 1.00 67.00 83 ALA A O 1
ATOM 664 N N . ASP A 1 84 ? 15.757 -15.238 7.704 1.00 76.31 84 ASP A N 1
ATOM 665 C CA . ASP A 1 84 ? 17.206 -15.141 7.544 1.00 76.31 84 ASP A CA 1
ATOM 666 C C . ASP A 1 84 ? 17.507 -14.080 6.474 1.00 7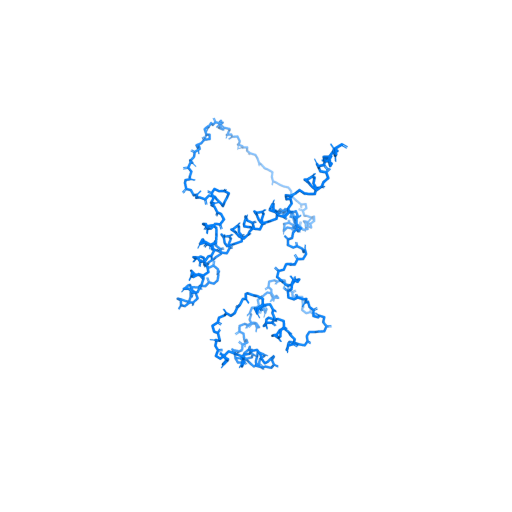6.31 84 ASP A C 1
ATOM 668 O O . ASP A 1 84 ? 16.811 -14.005 5.455 1.00 76.31 84 ASP A O 1
ATOM 672 N N . GLU A 1 85 ? 18.496 -13.220 6.734 1.00 74.44 85 GLU A N 1
ATOM 673 C CA . GLU A 1 85 ? 18.882 -12.175 5.786 1.00 74.44 85 GLU A CA 1
ATOM 674 C C . GLU A 1 85 ? 19.271 -12.857 4.464 1.00 74.44 85 GLU A C 1
ATOM 676 O O . GLU A 1 85 ? 20.201 -13.669 4.468 1.00 74.44 85 GLU A O 1
ATOM 681 N N . PRO A 1 86 ? 18.535 -12.612 3.360 1.00 72.00 86 PRO A N 1
ATOM 682 C CA . PRO A 1 86 ? 18.683 -13.407 2.148 1.00 72.00 86 PRO A CA 1
ATOM 683 C C . PRO A 1 86 ? 20.080 -13.173 1.586 1.00 72.00 86 PRO A C 1
ATOM 685 O O . PRO A 1 86 ? 20.442 -12.028 1.296 1.00 72.00 86 PRO A O 1
ATOM 688 N N . THR A 1 87 ? 20.880 -14.233 1.479 1.00 78.25 87 THR A N 1
ATOM 689 C CA . THR A 1 87 ? 22.296 -14.067 1.143 1.00 78.25 87 THR A CA 1
ATOM 690 C C . THR A 1 87 ? 22.461 -13.775 -0.341 1.00 78.25 87 THR A C 1
ATOM 692 O O . THR A 1 87 ? 21.565 -14.013 -1.158 1.00 78.25 87 THR A O 1
ATOM 695 N N . ASP A 1 88 ? 23.635 -13.272 -0.728 1.00 75.56 88 ASP A N 1
ATOM 696 C CA . ASP A 1 88 ? 23.933 -13.040 -2.140 1.00 75.56 88 ASP A CA 1
ATOM 697 C C . ASP A 1 88 ? 23.775 -14.325 -2.974 1.00 75.56 88 ASP A C 1
ATOM 699 O O . ASP A 1 88 ? 23.411 -14.226 -4.144 1.00 75.56 88 ASP A O 1
ATOM 703 N N . GLU A 1 89 ? 23.946 -15.531 -2.410 1.00 76.06 89 GLU A N 1
ATOM 704 C CA . GLU A 1 89 ? 23.647 -16.788 -3.112 1.00 76.06 89 GLU A CA 1
ATOM 705 C C . GLU A 1 89 ? 22.165 -16.967 -3.486 1.00 76.06 89 GLU A C 1
ATOM 707 O O . GLU A 1 89 ? 21.893 -17.546 -4.540 1.00 76.06 89 GLU A O 1
ATOM 712 N N . ASP A 1 90 ? 21.209 -16.464 -2.697 1.00 78.19 90 ASP A N 1
ATOM 713 C CA . ASP A 1 90 ? 19.771 -16.588 -2.992 1.00 78.19 90 ASP A CA 1
ATOM 714 C C . ASP A 1 90 ? 19.363 -15.759 -4.222 1.00 78.19 90 ASP A C 1
ATOM 716 O O . ASP A 1 90 ? 18.489 -16.158 -4.998 1.00 78.19 90 ASP A O 1
ATOM 720 N N . PHE A 1 91 ? 20.037 -14.626 -4.446 1.00 73.38 91 PHE A N 1
ATOM 721 C CA . PHE A 1 91 ? 19.837 -13.767 -5.620 1.00 73.38 91 PHE A CA 1
ATOM 722 C C . PHE A 1 91 ? 20.764 -14.123 -6.788 1.00 73.38 91 PHE A C 1
ATOM 724 O O . PHE A 1 91 ? 20.371 -14.027 -7.953 1.00 73.38 91 PHE A O 1
ATOM 731 N N . CYS A 1 92 ? 21.997 -14.531 -6.489 1.00 71.12 92 CYS A N 1
ATOM 732 C CA . CYS A 1 92 ? 23.082 -14.726 -7.449 1.00 71.12 92 CYS A CA 1
ATOM 733 C C . CYS A 1 92 ? 23.372 -16.201 -7.735 1.00 71.12 92 CYS A C 1
ATOM 735 O O . CYS A 1 92 ? 24.472 -16.520 -8.197 1.00 71.12 92 CYS A O 1
ATOM 737 N N . ARG A 1 93 ? 22.397 -17.105 -7.543 1.00 58.59 93 ARG A N 1
ATOM 738 C CA . ARG A 1 93 ? 22.462 -18.491 -8.036 1.00 58.59 93 ARG A CA 1
ATOM 739 C C . ARG A 1 93 ? 22.405 -18.547 -9.566 1.00 58.59 93 ARG A C 1
ATOM 741 O O . ARG A 1 93 ? 21.467 -19.056 -10.179 1.00 58.59 93 ARG A O 1
ATOM 748 N N . VAL A 1 94 ? 23.462 -18.046 -10.190 1.00 57.69 94 VAL A N 1
ATOM 749 C CA . VAL A 1 94 ? 23.808 -18.317 -11.575 1.00 57.69 94 VAL A CA 1
ATOM 750 C C . VAL A 1 94 ? 24.141 -19.799 -11.634 1.00 57.69 94 VAL A C 1
ATOM 752 O O . VAL A 1 94 ? 25.207 -20.217 -11.185 1.00 57.69 94 VAL A O 1
ATOM 755 N N . GLU A 1 95 ? 23.226 -20.603 -12.177 1.00 58.38 95 GLU A N 1
ATOM 756 C CA . GLU A 1 95 ? 23.549 -21.960 -12.609 1.00 58.38 95 GLU A CA 1
ATOM 757 C C . GLU A 1 95 ? 24.626 -21.856 -13.692 1.00 58.38 95 GLU A C 1
ATOM 759 O O . GLU A 1 95 ? 24.356 -21.628 -14.874 1.00 58.38 95 GLU A O 1
ATOM 764 N N . SER A 1 96 ? 25.880 -21.951 -13.259 1.00 45.31 96 SER A N 1
ATOM 765 C CA . SER A 1 96 ? 27.063 -21.863 -14.095 1.00 45.31 96 SER A CA 1
ATOM 766 C C . SER A 1 96 ? 27.157 -23.131 -14.932 1.00 45.31 96 SER A C 1
ATOM 768 O O . SER A 1 96 ? 27.843 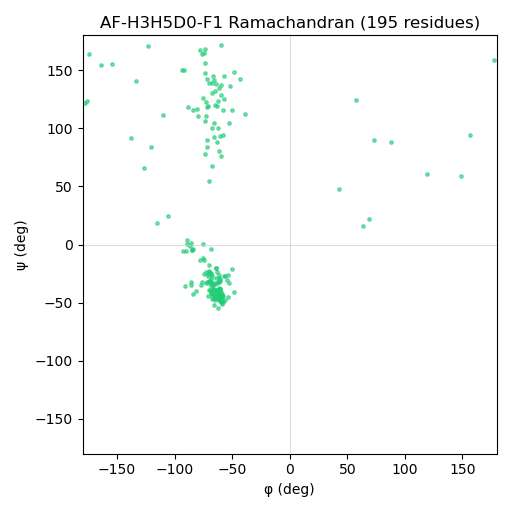-24.089 -14.589 1.00 45.31 96 SER A O 1
ATOM 770 N N . SER A 1 97 ? 26.440 -23.122 -16.061 1.00 46.84 97 SER A N 1
ATOM 771 C CA . SER A 1 97 ? 26.553 -24.140 -17.100 1.00 46.84 97 SER A CA 1
ATOM 772 C C . SER A 1 97 ? 28.030 -24.311 -17.443 1.00 46.84 97 SER A C 1
ATOM 774 O O . SER A 1 97 ? 28.657 -23.358 -17.918 1.00 46.84 97 SER A O 1
ATOM 776 N N . GLU A 1 98 ? 28.569 -25.497 -17.170 1.00 49.62 98 GLU A N 1
ATOM 777 C CA . GLU A 1 98 ? 30.000 -25.786 -17.208 1.00 49.62 98 GLU A CA 1
ATOM 778 C C . GLU A 1 98 ? 30.610 -25.365 -18.552 1.00 49.62 98 GLU A C 1
ATOM 780 O O . GLU A 1 98 ? 30.435 -26.010 -19.588 1.00 49.62 98 GLU A O 1
ATOM 785 N N . ARG A 1 99 ? 31.334 -24.243 -18.539 1.00 41.16 99 ARG A N 1
ATOM 786 C CA . ARG A 1 99 ? 32.175 -23.798 -19.648 1.00 41.16 99 ARG A CA 1
ATOM 787 C C . ARG A 1 99 ? 33.604 -23.671 -19.167 1.00 41.16 99 ARG A C 1
ATOM 789 O O . ARG A 1 99 ? 34.086 -22.602 -18.811 1.00 41.16 99 ARG A O 1
ATOM 796 N N . GLU A 1 100 ? 34.251 -24.826 -19.193 1.00 45.06 100 GLU A N 1
ATOM 797 C CA . GLU A 1 100 ? 35.695 -24.993 -19.251 1.00 45.06 100 GLU A CA 1
ATOM 798 C C . GLU A 1 100 ? 36.337 -23.951 -20.188 1.00 45.06 100 GLU A C 1
ATOM 800 O O . GLU A 1 100 ? 36.112 -23.968 -21.398 1.00 45.06 100 GLU A O 1
ATOM 805 N N . ASN A 1 101 ? 37.109 -23.023 -19.614 1.00 35.28 101 ASN A N 1
ATOM 806 C CA . ASN A 1 101 ? 38.395 -22.546 -20.140 1.00 35.28 101 ASN A CA 1
ATOM 807 C C . ASN A 1 101 ? 39.032 -21.545 -19.164 1.00 35.28 101 ASN A C 1
ATOM 809 O O . ASN A 1 101 ? 38.430 -20.534 -18.810 1.00 35.28 101 ASN A O 1
ATOM 813 N N . GLY A 1 102 ? 40.259 -21.834 -18.727 1.00 35.78 102 GLY A N 1
ATOM 814 C CA . GLY A 1 102 ? 40.953 -21.066 -17.690 1.00 35.78 102 GLY A CA 1
ATOM 815 C C . GLY A 1 102 ? 41.867 -19.950 -18.208 1.00 35.78 102 GLY A C 1
ATOM 816 O O . GLY A 1 102 ? 42.461 -20.060 -19.278 1.00 35.78 102 GLY A O 1
ATOM 817 N N . CYS A 1 103 ? 41.998 -18.901 -17.391 1.00 30.38 103 CYS A N 1
ATOM 818 C CA . CYS A 1 103 ? 43.042 -17.867 -17.366 1.00 30.38 103 CYS A CA 1
ATOM 819 C C . CYS A 1 103 ? 42.703 -16.937 -16.171 1.00 30.38 103 CYS A C 1
ATOM 821 O O . CYS A 1 103 ? 41.592 -16.425 -16.138 1.00 30.38 103 CYS A O 1
ATOM 823 N N . GLY A 1 104 ? 43.516 -16.685 -15.141 1.00 34.75 104 GLY A N 1
ATOM 824 C CA . GLY A 1 104 ? 44.869 -17.161 -14.857 1.00 34.75 104 GLY A CA 1
ATOM 825 C C . GLY A 1 104 ? 45.909 -16.041 -14.749 1.00 34.75 104 GLY A C 1
ATOM 826 O O . GLY A 1 104 ? 46.855 -16.076 -15.530 1.00 34.75 104 GLY A O 1
ATOM 827 N N . GLN A 1 105 ? 45.780 -15.089 -13.804 1.00 37.62 105 GLN A N 1
ATOM 828 C CA . GLN A 1 105 ? 46.923 -14.274 -13.341 1.00 37.62 105 GLN A CA 1
ATOM 829 C C . GLN A 1 105 ? 46.720 -13.504 -12.016 1.00 37.62 105 GLN A C 1
ATOM 831 O O . GLN A 1 105 ? 45.600 -13.172 -11.644 1.00 37.62 105 GLN A O 1
ATOM 836 N N . ASP A 1 106 ? 47.857 -13.234 -11.364 1.00 35.72 106 ASP A N 1
ATOM 837 C CA . ASP A 1 106 ? 48.113 -12.650 -10.025 1.00 35.72 106 ASP A CA 1
ATOM 838 C C . ASP A 1 106 ? 49.020 -11.384 -10.217 1.00 35.72 106 ASP A C 1
ATOM 840 O O . ASP A 1 106 ? 49.486 -11.174 -11.341 1.00 35.72 106 ASP A O 1
ATOM 844 N N . VAL A 1 107 ? 49.348 -10.460 -9.292 1.00 37.66 107 VAL A N 1
ATOM 845 C CA . VAL A 1 107 ? 49.483 -10.443 -7.813 1.00 37.66 107 VAL A CA 1
ATOM 846 C C . VAL A 1 107 ? 49.265 -9.004 -7.277 1.00 37.66 107 VAL A C 1
ATOM 848 O O . VAL A 1 107 ? 49.586 -8.053 -7.993 1.00 37.66 107 VAL A O 1
ATOM 851 N N . GLY A 1 108 ? 48.853 -8.826 -6.010 1.00 32.34 108 GLY A N 1
ATOM 852 C CA . GLY A 1 108 ? 49.057 -7.575 -5.237 1.00 32.34 108 GLY A CA 1
ATOM 853 C C . GLY A 1 108 ? 48.051 -7.402 -4.089 1.00 32.34 108 GLY A C 1
ATOM 854 O O . GLY A 1 108 ? 46.909 -7.042 -4.345 1.00 32.34 108 GLY A O 1
ATOM 855 N N . ASP A 1 109 ? 48.322 -7.788 -2.838 1.00 40.25 109 ASP A N 1
ATOM 856 C CA . ASP A 1 109 ? 49.356 -7.305 -1.892 1.00 40.25 109 ASP A CA 1
ATOM 857 C C . ASP A 1 109 ? 49.285 -5.795 -1.593 1.00 40.25 109 ASP A C 1
ATOM 859 O O . ASP A 1 109 ? 49.320 -4.964 -2.500 1.00 40.25 109 ASP A O 1
ATOM 863 N N . GLY A 1 110 ? 49.174 -5.456 -0.303 1.00 32.16 110 GLY A N 1
ATOM 864 C CA . GLY A 1 110 ? 48.894 -4.100 0.176 1.00 32.16 110 GLY A CA 1
ATOM 865 C C . GLY A 1 110 ? 48.096 -4.059 1.481 1.00 32.16 110 GLY A C 1
ATOM 866 O O . GLY A 1 110 ? 47.001 -3.502 1.514 1.00 32.16 110 GLY A O 1
ATOM 867 N N . GLY A 1 111 ? 48.624 -4.654 2.554 1.00 33.66 111 GLY A N 1
ATOM 868 C CA . GLY A 1 111 ? 48.066 -4.463 3.897 1.00 33.66 111 GLY A CA 1
ATOM 869 C C . GLY A 1 111 ? 48.325 -3.046 4.421 1.00 33.66 111 GLY A C 1
ATOM 870 O O . GLY A 1 111 ? 49.421 -2.515 4.246 1.00 33.66 111 GLY A O 1
ATOM 871 N N . ILE A 1 112 ? 47.328 -2.454 5.078 1.00 44.00 112 ILE A N 1
ATOM 872 C CA . ILE A 1 112 ? 47.477 -1.281 5.949 1.00 44.00 112 ILE A CA 1
ATOM 873 C C . ILE A 1 112 ? 46.697 -1.586 7.233 1.00 44.00 112 ILE A C 1
ATOM 875 O O . ILE A 1 112 ? 45.674 -2.268 7.190 1.00 44.00 112 ILE A O 1
ATOM 879 N N . GLU A 1 113 ? 47.268 -1.172 8.356 1.00 36.41 113 GLU A N 1
ATOM 880 C CA . GLU A 1 113 ? 46.929 -1.596 9.716 1.00 36.41 113 GLU A CA 1
ATOM 881 C C . GLU A 1 113 ? 45.607 -0.995 10.236 1.00 36.41 113 GLU A C 1
ATOM 883 O O . GLU A 1 113 ? 45.087 -0.026 9.677 1.00 36.41 113 GLU A O 1
ATOM 888 N N . ASP A 1 114 ? 45.085 -1.580 11.323 1.00 38.44 114 ASP A N 1
ATOM 889 C CA . ASP A 1 114 ? 44.118 -0.926 12.215 1.00 38.44 114 ASP A CA 1
ATOM 890 C C . ASP A 1 114 ? 44.597 0.492 12.588 1.00 38.44 114 ASP A C 1
ATOM 892 O O . ASP A 1 114 ? 45.797 0.714 12.733 1.00 38.44 114 ASP A O 1
ATOM 896 N N . GLU A 1 115 ? 43.673 1.430 12.813 1.00 43.03 115 GLU A N 1
ATOM 897 C CA . GLU A 1 115 ? 43.392 1.988 14.151 1.00 43.03 115 GLU A CA 1
ATOM 898 C C . GLU A 1 115 ? 42.182 2.954 14.098 1.00 43.03 115 GLU A C 1
ATOM 900 O O . GLU A 1 115 ? 41.771 3.428 13.040 1.00 43.03 115 GLU A O 1
ATOM 905 N N . GLU A 1 116 ? 41.648 3.242 15.289 1.00 40.47 116 GLU A N 1
ATOM 906 C CA . GLU A 1 116 ? 40.681 4.300 15.632 1.00 40.47 116 GLU A CA 1
ATOM 907 C C . GLU A 1 116 ? 39.211 4.118 15.189 1.00 40.47 116 GLU A C 1
ATOM 909 O O . GLU A 1 116 ? 38.728 4.652 14.189 1.00 40.47 116 GLU A O 1
ATOM 914 N N . GLU A 1 117 ? 38.436 3.478 16.078 1.00 48.72 117 GLU A N 1
ATOM 915 C CA . GLU A 1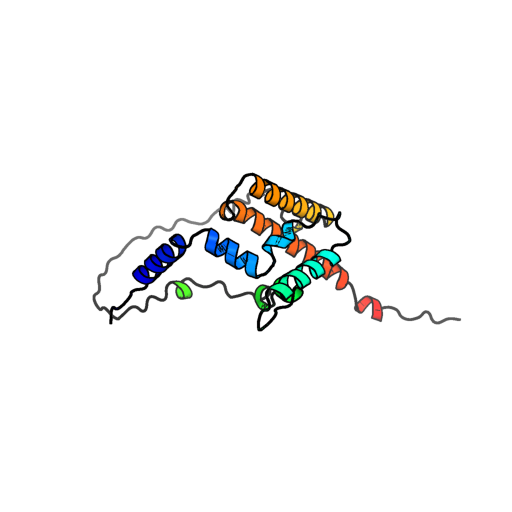 117 ? 37.001 3.745 16.213 1.00 48.72 117 GLU A CA 1
ATOM 916 C C . GLU A 1 117 ? 36.762 5.233 16.536 1.00 48.72 117 GLU A C 1
ATOM 918 O O . GLU A 1 117 ? 36.735 5.639 17.705 1.00 48.72 117 GLU A O 1
ATOM 923 N N . GLU A 1 118 ? 36.514 6.066 15.521 1.00 36.12 118 GLU A N 1
ATOM 924 C CA . GLU A 1 118 ? 35.946 7.390 15.769 1.00 36.12 118 GLU A CA 1
ATOM 925 C C . GLU A 1 118 ? 34.478 7.233 16.188 1.00 36.12 118 GLU A C 1
ATOM 927 O O . GLU A 1 118 ? 33.548 7.237 15.376 1.00 36.12 118 GLU A O 1
ATOM 932 N N . SER A 1 119 ? 34.283 7.110 17.505 1.00 49.47 119 SER A N 1
ATOM 933 C CA . SER A 1 119 ? 33.000 7.248 18.194 1.00 49.47 119 SER A CA 1
ATOM 934 C C . SER A 1 119 ? 32.413 8.641 17.954 1.00 49.47 119 SER A C 1
ATOM 936 O O . SER A 1 119 ? 32.410 9.512 18.830 1.00 49.47 119 SER A O 1
ATOM 938 N N . THR A 1 120 ? 31.862 8.851 16.760 1.00 35.44 120 THR A N 1
ATOM 939 C CA . THR A 1 120 ? 30.967 9.966 16.478 1.00 35.44 120 THR A CA 1
ATOM 940 C C . THR A 1 120 ? 29.707 9.756 17.309 1.00 35.44 120 THR A C 1
ATOM 942 O O . THR A 1 120 ? 28.768 9.065 16.919 1.00 35.44 120 THR A O 1
ATOM 945 N N . SER A 1 121 ? 29.721 10.344 18.509 1.00 46.19 121 SER A N 1
ATOM 946 C CA . SER A 1 121 ? 28.573 10.466 19.407 1.00 46.19 121 SER A CA 1
ATOM 947 C C . SER A 1 121 ? 27.490 11.275 18.703 1.00 46.19 121 SER A C 1
ATOM 949 O O . SER A 1 121 ? 27.368 12.495 18.852 1.00 46.19 121 SER A O 1
ATOM 951 N N . SER A 1 122 ? 26.751 10.593 17.837 1.00 37.12 122 SER A N 1
ATOM 952 C CA . SER A 1 122 ? 25.706 11.215 17.068 1.00 37.12 122 SER A CA 1
ATOM 953 C C . SER A 1 122 ? 24.482 11.341 17.948 1.00 37.12 122 SER A C 1
ATOM 955 O O . SER A 1 122 ? 23.811 10.360 18.267 1.00 37.12 122 SER A O 1
ATOM 957 N N . THR A 1 123 ? 24.173 12.585 18.301 1.00 46.28 123 THR A N 1
ATOM 958 C CA . THR A 1 123 ? 22.934 13.000 18.966 1.00 46.28 123 THR A CA 1
ATOM 959 C C . THR A 1 123 ? 21.741 12.885 18.002 1.00 46.28 123 THR A C 1
ATOM 961 O O . THR A 1 123 ? 20.997 13.836 17.761 1.00 46.28 123 THR A O 1
ATOM 964 N N . TYR A 1 124 ? 21.545 11.699 17.428 1.00 45.97 124 TYR A N 1
ATOM 965 C CA . TYR A 1 124 ? 20.264 11.248 16.913 1.00 45.97 124 TYR A CA 1
ATOM 966 C C . TYR A 1 124 ? 19.553 10.573 18.092 1.00 45.97 124 TYR A C 1
ATOM 968 O O . TYR A 1 124 ? 20.086 9.605 18.631 1.00 45.97 124 TYR A O 1
ATOM 976 N N . PRO A 1 125 ? 18.385 11.059 18.544 1.00 50.22 125 PRO A N 1
ATOM 977 C CA . PRO A 1 125 ? 17.664 10.400 19.623 1.00 50.22 125 PRO A CA 1
ATOM 978 C C . PRO A 1 125 ? 17.158 9.042 19.130 1.00 50.22 125 PRO A C 1
ATOM 980 O O . PRO A 1 125 ? 16.142 8.969 18.432 1.00 50.22 125 PRO A O 1
ATOM 983 N N . THR A 1 126 ? 17.877 7.977 19.487 1.00 62.06 126 THR A N 1
ATOM 984 C CA . THR A 1 126 ? 17.417 6.597 19.334 1.00 62.06 126 THR A CA 1
ATOM 985 C C . THR A 1 126 ? 16.089 6.414 20.081 1.00 62.06 126 THR A C 1
ATOM 987 O O . THR A 1 126 ? 15.905 7.023 21.141 1.00 62.06 126 THR A O 1
ATOM 990 N N . PRO A 1 127 ? 15.163 5.583 19.563 1.00 62.16 127 PRO A N 1
ATOM 991 C CA . PRO A 1 127 ? 13.836 5.346 20.152 1.00 62.16 127 PRO A CA 1
ATOM 992 C C . PRO A 1 127 ? 13.887 5.041 21.651 1.00 62.16 127 PRO A C 1
ATOM 994 O O . PRO A 1 127 ? 13.106 5.576 22.436 1.00 62.16 127 PRO A O 1
ATOM 997 N N . GLU A 1 128 ? 14.876 4.235 22.029 1.00 65.56 128 GLU A N 1
ATOM 998 C CA . GLU A 1 128 ? 15.185 3.766 23.379 1.00 65.56 128 GLU A CA 1
ATOM 999 C C . GLU A 1 128 ? 15.350 4.907 24.403 1.00 65.56 128 GLU A C 1
ATOM 1001 O O . GLU A 1 128 ? 15.011 4.751 25.578 1.00 65.56 128 GLU A O 1
ATOM 1006 N N . ASN A 1 129 ? 15.809 6.084 23.967 1.00 76.31 129 ASN A N 1
ATOM 1007 C CA . ASN A 1 129 ? 16.077 7.236 24.832 1.00 76.31 129 ASN A CA 1
ATOM 1008 C C . ASN A 1 129 ? 14.872 8.179 25.021 1.00 76.31 129 ASN A C 1
ATOM 1010 O O . ASN A 1 129 ? 14.955 9.118 25.810 1.00 76.31 129 ASN A O 1
ATOM 1014 N N . LEU A 1 130 ? 13.756 7.955 24.320 1.00 80.75 130 LEU A N 1
ATOM 1015 C CA . LEU A 1 130 ? 12.548 8.785 24.408 1.00 80.75 130 LEU A 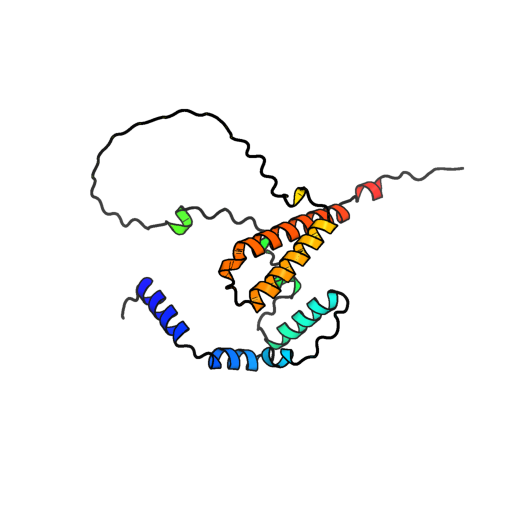CA 1
ATOM 1016 C C . LEU A 1 130 ? 11.577 8.244 25.468 1.00 80.75 130 LEU A C 1
ATOM 1018 O O . LEU A 1 130 ? 11.506 7.038 25.700 1.00 80.75 130 LEU A O 1
ATOM 1022 N N . SER A 1 131 ? 10.783 9.098 26.115 1.00 86.12 131 SER A N 1
ATOM 1023 C CA . SER A 1 131 ? 9.665 8.661 26.968 1.00 86.12 131 SER A CA 1
ATOM 1024 C C . SER A 1 131 ? 8.473 8.142 26.145 1.00 86.12 131 SER A C 1
ATOM 1026 O O . SER A 1 131 ? 8.404 8.318 24.930 1.00 86.12 131 SER A O 1
ATOM 1028 N N . THR A 1 132 ? 7.492 7.495 26.794 1.00 84.62 132 THR A N 1
ATOM 1029 C CA . THR A 1 132 ? 6.302 6.981 26.082 1.00 84.62 132 THR A CA 1
ATOM 1030 C C . THR A 1 132 ? 5.446 8.076 25.463 1.00 84.62 132 THR A C 1
ATOM 1032 O O . THR A 1 132 ? 4.793 7.819 24.457 1.00 84.62 132 THR A O 1
ATOM 1035 N N . GLU A 1 133 ? 5.442 9.278 26.038 1.00 87.75 133 GLU A N 1
ATOM 1036 C CA . GLU A 1 133 ? 4.669 10.395 25.494 1.00 87.75 133 GLU A CA 1
ATOM 1037 C C . GLU A 1 133 ? 5.427 11.067 24.343 1.00 87.75 133 GLU A C 1
ATOM 1039 O O . GLU A 1 133 ? 4.836 11.299 23.294 1.00 87.75 133 GLU A O 1
ATOM 1044 N N . GLU A 1 134 ? 6.752 11.225 24.449 1.00 89.44 134 GLU A N 1
ATOM 1045 C CA . GLU A 1 134 ? 7.584 11.686 23.326 1.00 89.44 134 GLU A CA 1
ATOM 1046 C C . GLU A 1 134 ? 7.521 10.727 22.124 1.00 89.44 134 GLU A C 1
ATOM 1048 O O . GLU A 1 134 ? 7.466 11.182 20.984 1.00 89.44 134 GLU A O 1
ATOM 1053 N N . LEU A 1 135 ? 7.465 9.406 22.343 1.00 88.31 135 LEU A N 1
ATOM 1054 C CA . LEU A 1 135 ? 7.257 8.423 21.267 1.00 88.31 135 LEU A CA 1
ATOM 1055 C C . LEU A 1 135 ? 5.905 8.618 20.556 1.00 88.31 135 LEU A C 1
ATOM 1057 O O . LEU A 1 135 ? 5.852 8.563 19.325 1.00 88.31 135 LEU A O 1
ATOM 1061 N N . LYS A 1 136 ? 4.822 8.903 21.295 1.00 88.38 136 LYS A N 1
ATOM 1062 C CA . LYS A 1 136 ? 3.510 9.227 20.702 1.00 88.38 136 LYS A CA 1
ATOM 1063 C C . LYS A 1 136 ? 3.546 10.543 19.931 1.00 88.38 136 LYS A C 1
ATOM 1065 O O . LYS A 1 136 ? 3.073 10.583 18.798 1.00 88.38 136 LYS A O 1
ATOM 1070 N N . GLU A 1 137 ? 4.140 11.594 20.496 1.00 92.12 137 GLU A N 1
ATOM 1071 C CA . GLU A 1 137 ? 4.295 12.885 19.815 1.00 92.12 137 GLU A CA 1
ATOM 1072 C C . GLU A 1 137 ? 5.098 12.734 18.515 1.00 92.12 137 GLU A C 1
ATOM 1074 O O . GLU A 1 137 ? 4.705 13.267 17.477 1.00 92.12 137 GLU A O 1
ATOM 1079 N N . ARG A 1 138 ? 6.184 11.946 18.521 1.00 90.38 138 ARG A N 1
ATOM 1080 C CA . ARG A 1 138 ? 6.955 11.623 17.308 1.00 90.38 138 ARG A CA 1
ATOM 1081 C C . ARG A 1 138 ? 6.109 10.884 16.272 1.00 90.38 138 ARG A C 1
ATOM 1083 O O . ARG A 1 138 ? 6.168 11.240 15.097 1.00 90.38 138 ARG A O 1
ATOM 1090 N N . LEU A 1 139 ? 5.3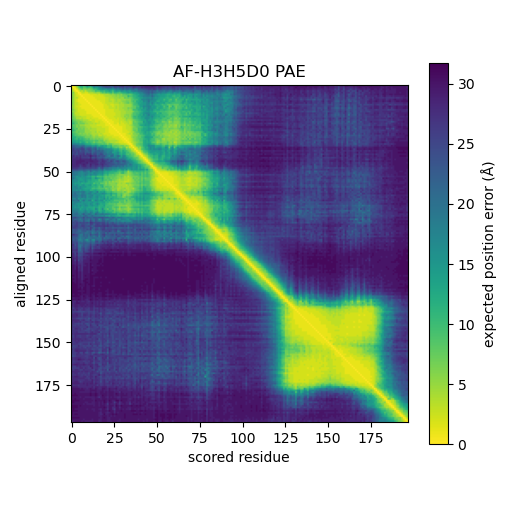01 9.905 16.678 1.00 91.38 139 LEU A N 1
ATOM 1091 C CA . LEU A 1 139 ? 4.383 9.197 15.776 1.00 91.38 139 LEU A CA 1
ATOM 1092 C C . LEU A 1 139 ? 3.309 10.126 15.187 1.00 91.38 139 LEU A C 1
ATOM 1094 O O . LEU A 1 139 ? 3.024 10.037 13.991 1.00 91.38 139 LEU A O 1
ATOM 1098 N N . GLN A 1 140 ? 2.768 11.054 15.980 1.00 92.75 140 GLN A N 1
ATOM 1099 C CA . GLN A 1 140 ? 1.810 12.066 15.526 1.00 92.75 140 GLN A CA 1
ATOM 1100 C C . GLN A 1 140 ? 2.444 13.034 14.513 1.00 92.75 140 GLN A C 1
ATOM 1102 O O . GLN A 1 140 ? 1.873 13.274 13.447 1.00 92.75 140 GLN A O 1
ATOM 1107 N N . TRP A 1 141 ? 3.659 13.520 14.785 1.00 94.19 141 TRP A N 1
ATOM 1108 C CA . TRP A 1 141 ? 4.435 14.334 13.843 1.00 94.19 141 TRP A CA 1
ATOM 1109 C C . TRP A 1 141 ? 4.702 13.604 12.525 1.00 94.19 141 TRP A C 1
ATOM 1111 O O . TRP A 1 141 ? 4.539 14.185 11.452 1.00 94.19 141 TRP A O 1
ATOM 1121 N N . ILE A 1 142 ? 5.062 12.321 12.584 1.00 92.38 142 ILE A N 1
ATOM 1122 C CA . ILE A 1 142 ? 5.267 11.485 11.397 1.00 92.38 142 ILE A CA 1
ATOM 1123 C C . ILE A 1 142 ? 3.967 11.327 10.593 1.00 92.38 142 ILE A C 1
ATOM 1125 O O . ILE A 1 142 ? 3.989 11.471 9.369 1.00 92.38 142 ILE A O 1
ATOM 1129 N N . ALA A 1 143 ? 2.828 11.094 11.250 1.00 90.81 143 ALA A N 1
ATOM 1130 C CA . ALA A 1 143 ? 1.528 11.028 10.580 1.00 90.81 143 ALA A CA 1
ATOM 1131 C C . ALA A 1 143 ? 1.183 12.351 9.870 1.00 90.81 143 ALA A C 1
ATOM 1133 O O . ALA A 1 143 ? 0.785 12.346 8.703 1.00 90.81 143 ALA A O 1
ATOM 1134 N N . GLN A 1 144 ? 1.415 13.495 10.521 1.00 92.44 144 GLN A N 1
ATOM 1135 C CA . GLN A 1 144 ? 1.175 14.807 9.919 1.00 92.44 144 GLN A CA 1
ATOM 1136 C C . GLN A 1 144 ? 2.131 15.110 8.753 1.00 92.44 144 GLN A C 1
ATOM 1138 O O . GLN A 1 144 ? 1.715 15.700 7.752 1.00 92.44 144 GLN A O 1
ATOM 1143 N N . LEU A 1 145 ? 3.383 14.645 8.819 1.00 91.81 145 LEU A N 1
ATOM 1144 C CA . LEU A 1 145 ? 4.311 14.684 7.686 1.00 91.81 145 LEU A CA 1
ATOM 1145 C C . LEU A 1 145 ? 3.818 13.836 6.504 1.00 91.81 145 LEU A C 1
ATOM 1147 O O . LEU A 1 145 ? 3.914 14.306 5.374 1.00 91.81 145 LEU A O 1
ATOM 1151 N N . PHE A 1 146 ? 3.228 12.654 6.722 1.00 87.62 146 PHE A N 1
ATOM 1152 C CA . PHE A 1 146 ? 2.627 11.864 5.635 1.00 87.62 146 PHE A CA 1
ATOM 1153 C C . PHE A 1 146 ? 1.435 12.565 4.975 1.00 87.62 146 PHE A C 1
ATOM 1155 O O . PHE A 1 146 ? 1.372 12.611 3.745 1.00 87.62 146 PHE A O 1
ATOM 1162 N N . VAL A 1 147 ? 0.527 13.158 5.759 1.00 89.81 147 VAL A N 1
ATOM 1163 C CA . VAL A 1 147 ? -0.604 13.948 5.229 1.00 89.81 147 VAL A CA 1
ATOM 1164 C C . VAL A 1 147 ? -0.094 15.126 4.392 1.00 89.81 147 VAL A C 1
ATOM 1166 O O . VAL A 1 147 ? -0.557 15.353 3.274 1.00 89.81 147 VAL A O 1
ATOM 1169 N N . THR A 1 148 ? 0.918 15.837 4.893 1.00 90.12 148 THR A N 1
ATOM 1170 C CA . THR A 1 148 ? 1.510 17.001 4.215 1.00 90.12 148 THR A CA 1
ATOM 1171 C C . THR A 1 148 ? 2.262 16.591 2.943 1.00 90.12 148 THR A C 1
ATOM 1173 O O . THR A 1 148 ? 2.119 17.231 1.904 1.00 90.12 148 THR A O 1
ATOM 1176 N N . ALA A 1 149 ? 3.013 15.487 2.980 1.00 87.88 149 ALA A N 1
ATOM 1177 C CA . ALA A 1 149 ? 3.690 14.908 1.820 1.00 87.88 149 ALA A CA 1
ATOM 1178 C C . ALA A 1 149 ? 2.694 14.478 0.728 1.00 87.88 149 ALA A C 1
ATOM 1180 O O . ALA A 1 149 ? 2.921 14.763 -0.448 1.00 87.88 149 ALA A O 1
ATOM 1181 N N . GLY A 1 150 ? 1.566 13.868 1.111 1.00 84.69 150 GLY A N 1
ATOM 1182 C CA . GLY A 1 150 ? 0.469 13.532 0.200 1.00 84.69 150 GLY A CA 1
ATOM 1183 C C . GLY A 1 150 ? -0.153 14.770 -0.451 1.00 84.69 150 GLY A C 1
ATOM 1184 O O . GLY A 1 150 ? -0.280 14.818 -1.673 1.00 84.69 150 GLY A O 1
ATOM 1185 N N . ALA A 1 151 ? -0.453 15.808 0.337 1.00 87.19 151 ALA A N 1
ATOM 1186 C CA . ALA A 1 151 ? -0.986 17.078 -0.167 1.00 87.19 151 ALA A CA 1
ATOM 1187 C C . ALA A 1 151 ? -0.019 17.811 -1.120 1.00 87.19 151 ALA A C 1
ATOM 1189 O O . ALA A 1 151 ? -0.459 18.468 -2.061 1.00 87.19 151 ALA A O 1
ATOM 1190 N N . MET A 1 152 ? 1.295 17.671 -0.913 1.00 90.31 152 MET A N 1
ATOM 1191 C CA . MET A 1 152 ? 2.337 18.219 -1.793 1.00 90.31 152 MET A CA 1
ATOM 1192 C C . MET A 1 152 ? 2.697 17.308 -2.983 1.00 90.31 152 MET A C 1
ATOM 1194 O O . MET A 1 152 ? 3.583 17.653 -3.764 1.00 90.31 152 MET A O 1
ATOM 1198 N N . GLY A 1 153 ? 2.046 16.149 -3.144 1.00 87.75 153 GLY A N 1
ATOM 1199 C CA . GLY A 1 153 ? 2.314 15.216 -4.246 1.00 87.75 153 GLY A CA 1
ATOM 1200 C C . GLY A 1 153 ? 3.683 14.523 -4.183 1.00 87.75 153 GLY A C 1
ATOM 1201 O O . GLY A 1 153 ? 4.192 14.067 -5.209 1.00 87.75 153 GLY A O 1
ATOM 1202 N N . VAL A 1 154 ? 4.297 14.441 -2.999 1.00 87.81 154 VAL A N 1
ATOM 1203 C CA . VAL A 1 154 ? 5.568 13.732 -2.785 1.00 87.81 154 VAL A CA 1
ATOM 1204 C C . VAL A 1 154 ? 5.356 12.238 -3.040 1.00 87.81 154 VAL A C 1
ATOM 1206 O O . VAL A 1 154 ? 4.406 11.633 -2.542 1.00 87.81 154 VAL A O 1
ATOM 1209 N N . ARG A 1 155 ? 6.239 11.611 -3.826 1.00 82.88 155 ARG A N 1
ATOM 1210 C CA . ARG A 1 155 ? 6.071 10.201 -4.211 1.00 82.88 155 ARG A CA 1
ATOM 1211 C C . ARG A 1 155 ? 6.375 9.297 -3.021 1.00 82.88 155 ARG A C 1
ATOM 1213 O O . ARG A 1 155 ? 7.307 9.550 -2.264 1.00 82.88 155 ARG A O 1
ATOM 1220 N N . SER A 1 156 ? 5.688 8.159 -2.928 1.00 80.06 156 SER A N 1
ATOM 1221 C CA . SER A 1 156 ? 5.847 7.210 -1.813 1.00 80.06 156 SER A CA 1
ATOM 1222 C C . SER A 1 156 ? 7.282 6.699 -1.609 1.00 80.06 156 SER A C 1
ATOM 1224 O O . SER A 1 156 ? 7.650 6.364 -0.488 1.00 80.06 156 SER A O 1
ATOM 1226 N N . ARG A 1 157 ? 8.104 6.668 -2.668 1.00 83.75 157 ARG A N 1
ATOM 1227 C CA . ARG A 1 157 ? 9.526 6.288 -2.585 1.00 83.75 157 ARG A CA 1
ATOM 1228 C C . ARG A 1 157 ? 10.404 7.337 -1.892 1.00 83.75 157 ARG A C 1
ATOM 1230 O O . ARG A 1 157 ? 11.435 6.995 -1.333 1.00 83.75 157 ARG A O 1
ATOM 1237 N N . ASP A 1 158 ? 9.993 8.602 -1.920 1.00 86.06 158 ASP A N 1
ATOM 1238 C CA . ASP A 1 158 ? 10.759 9.712 -1.348 1.00 86.06 158 ASP A CA 1
ATOM 1239 C C . ASP A 1 158 ? 10.478 9.864 0.172 1.00 86.06 158 ASP A C 1
ATOM 1241 O O . ASP A 1 158 ? 11.126 10.656 0.847 1.00 86.06 158 ASP A O 1
ATOM 1245 N N . VAL A 1 159 ? 9.546 9.069 0.731 1.00 89.06 159 VAL A N 1
ATOM 1246 C CA . VAL A 1 159 ? 9.188 9.022 2.168 1.00 89.06 159 VAL A CA 1
ATOM 1247 C C . VAL A 1 159 ? 9.507 7.669 2.833 1.00 89.06 159 VAL A C 1
ATOM 1249 O O . VAL A 1 159 ? 8.973 7.360 3.897 1.00 89.06 159 VAL A O 1
ATOM 1252 N N . ILE A 1 160 ? 10.378 6.845 2.234 1.00 86.06 160 ILE A N 1
ATOM 1253 C CA . ILE A 1 160 ? 10.745 5.519 2.776 1.00 86.06 160 ILE A CA 1
ATOM 1254 C C . ILE A 1 160 ? 11.344 5.635 4.184 1.00 86.06 160 ILE A C 1
ATOM 1256 O O . ILE A 1 160 ? 10.847 4.987 5.099 1.00 86.06 160 ILE A O 1
ATOM 1260 N N . GLY A 1 161 ? 12.326 6.519 4.398 1.00 85.69 161 GLY A N 1
ATOM 1261 C CA . GLY A 1 161 ? 12.929 6.711 5.726 1.00 85.69 161 GLY A CA 1
ATOM 1262 C C . GLY A 1 161 ? 11.929 7.172 6.796 1.00 85.69 161 GLY A C 1
ATOM 1263 O O . GLY A 1 161 ? 12.052 6.804 7.961 1.00 85.69 161 GLY A O 1
ATOM 1264 N N . LEU A 1 162 ? 10.882 7.907 6.398 1.00 87.12 162 LEU A N 1
ATOM 1265 C CA . LEU A 1 162 ? 9.794 8.303 7.294 1.00 87.12 162 LEU A CA 1
ATOM 1266 C C . LEU A 1 162 ? 8.940 7.095 7.722 1.00 87.12 162 LEU A C 1
ATOM 1268 O O . LEU A 1 162 ? 8.518 7.029 8.874 1.00 87.12 162 LEU A O 1
ATOM 1272 N N . ARG A 1 163 ? 8.735 6.110 6.831 1.00 87.94 163 ARG A N 1
ATOM 1273 C CA . ARG A 1 163 ? 8.067 4.836 7.161 1.00 87.94 163 ARG A CA 1
ATOM 1274 C C . ARG A 1 163 ? 8.924 3.984 8.090 1.00 87.94 163 ARG A C 1
ATOM 1276 O O . ARG A 1 163 ? 8.390 3.446 9.053 1.00 87.94 163 ARG A O 1
ATOM 1283 N N . THR A 1 164 ? 10.235 3.919 7.853 1.00 87.25 164 THR A N 1
ATOM 1284 C CA . THR A 1 164 ? 11.174 3.227 8.750 1.00 87.25 164 THR A CA 1
ATOM 1285 C C . THR A 1 164 ? 11.115 3.819 10.159 1.00 87.25 164 THR A C 1
ATOM 1287 O O . THR A 1 164 ? 10.886 3.084 11.112 1.00 87.25 164 THR A O 1
ATOM 1290 N N . MET A 1 165 ? 11.198 5.149 10.303 1.00 87.44 165 MET A N 1
ATOM 1291 C CA . MET A 1 165 ? 11.040 5.811 11.609 1.00 87.44 165 MET A CA 1
ATOM 1292 C C .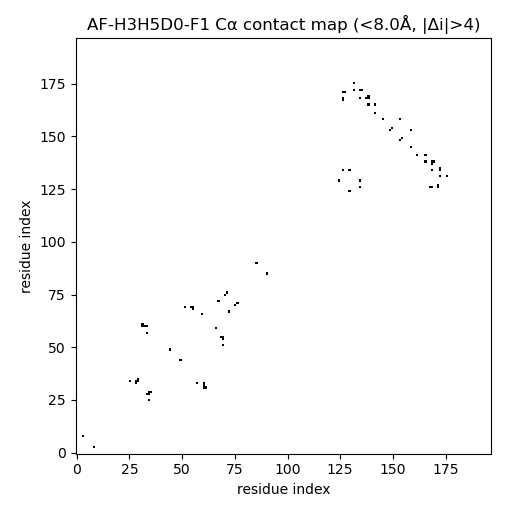 MET A 1 165 ? 9.665 5.549 12.245 1.00 87.44 165 MET A C 1
ATOM 1294 O O . MET A 1 165 ? 9.581 5.354 13.455 1.00 87.44 165 MET A O 1
ATOM 1298 N N . GLN A 1 166 ? 8.587 5.512 11.451 1.00 89.69 166 GLN A N 1
ATOM 1299 C CA . GLN A 1 166 ? 7.251 5.197 11.964 1.00 89.69 166 GLN A CA 1
ATOM 1300 C C . GLN A 1 166 ? 7.169 3.781 12.542 1.00 89.69 166 GLN A C 1
ATOM 1302 O O . GLN A 1 166 ? 6.566 3.598 13.598 1.00 89.69 166 GLN A O 1
ATOM 1307 N N . ARG A 1 167 ? 7.757 2.792 11.855 1.00 86.31 167 ARG A N 1
ATOM 1308 C CA . ARG A 1 167 ? 7.802 1.400 12.314 1.00 86.31 167 ARG A CA 1
ATOM 1309 C C . ARG A 1 167 ? 8.570 1.301 13.630 1.00 86.31 167 ARG A C 1
ATOM 1311 O O . ARG A 1 167 ? 7.996 0.877 14.624 1.00 86.31 167 ARG A O 1
ATOM 1318 N N . VAL A 1 168 ? 9.805 1.796 13.657 1.00 88.19 168 VAL A N 1
ATOM 1319 C CA . VAL A 1 168 ? 10.685 1.670 14.827 1.00 88.19 168 VAL A CA 1
ATOM 1320 C C . VAL A 1 168 ? 10.085 2.346 16.073 1.00 88.19 168 VAL A C 1
ATOM 1322 O O . VAL A 1 168 ? 10.144 1.799 17.172 1.00 88.19 168 VAL A O 1
ATOM 1325 N N . PHE A 1 169 ? 9.423 3.504 15.935 1.00 88.38 169 PHE A N 1
ATOM 1326 C CA . PHE A 1 169 ? 8.722 4.116 17.073 1.00 88.38 169 PHE A CA 1
ATOM 1327 C C . PHE A 1 169 ? 7.452 3.357 17.500 1.00 88.38 169 PHE A C 1
ATOM 1329 O O . PHE A 1 169 ? 7.092 3.429 18.675 1.00 88.38 169 PHE A O 1
ATOM 1336 N N . ARG A 1 170 ? 6.774 2.621 16.603 1.00 86.69 170 ARG A N 1
ATOM 1337 C CA . ARG A 1 170 ? 5.664 1.720 16.975 1.00 86.69 170 ARG A CA 1
ATOM 1338 C C . ARG A 1 170 ? 6.172 0.491 17.728 1.00 86.69 170 ARG A C 1
ATOM 1340 O O . ARG A 1 170 ? 5.583 0.151 18.748 1.00 86.69 170 ARG A O 1
ATOM 1347 N N . GLU A 1 171 ? 7.258 -0.124 17.266 1.00 85.56 171 GLU A N 1
ATOM 1348 C CA . GLU A 1 171 ? 7.907 -1.278 17.909 1.00 85.56 171 GLU A CA 1
ATOM 1349 C C . GLU A 1 171 ? 8.349 -0.932 19.338 1.00 85.56 171 GLU A C 1
ATOM 1351 O O . GLU A 1 171 ? 7.936 -1.588 20.294 1.00 85.56 171 GLU A O 1
ATOM 1356 N N . GLU A 1 172 ? 9.079 0.172 19.516 1.00 86.50 172 GLU A N 1
ATOM 1357 C CA . GLU A 1 172 ? 9.522 0.647 20.834 1.00 86.50 172 GLU A CA 1
ATOM 1358 C C . GLU A 1 172 ? 8.337 0.936 21.779 1.00 86.50 172 GLU A C 1
ATOM 1360 O O . GLU A 1 172 ? 8.348 0.594 22.968 1.00 86.50 172 GLU A O 1
ATOM 1365 N N . LEU A 1 173 ? 7.268 1.540 21.249 1.00 85.56 173 LEU A N 1
ATOM 1366 C CA . LEU A 1 173 ? 6.039 1.806 21.995 1.00 85.56 173 LEU A CA 1
ATOM 1367 C C . LEU A 1 173 ? 5.311 0.504 22.383 1.00 85.56 173 LEU A C 1
ATOM 1369 O O . LEU A 1 173 ? 4.786 0.414 23.497 1.00 85.56 173 LEU A O 1
ATOM 1373 N N . ALA A 1 174 ? 5.295 -0.502 21.505 1.00 82.25 174 ALA A N 1
ATOM 1374 C CA . ALA A 1 174 ? 4.705 -1.815 21.753 1.00 82.25 174 ALA A CA 1
ATOM 1375 C C . ALA A 1 174 ? 5.495 -2.593 22.817 1.00 82.25 174 ALA A C 1
ATOM 1377 O O . ALA A 1 174 ? 4.898 -3.041 23.798 1.00 82.25 174 ALA A O 1
ATOM 1378 N N . CYS A 1 175 ? 6.828 -2.647 22.722 1.00 80.88 175 CYS A N 1
ATOM 1379 C CA . CYS A 1 175 ? 7.709 -3.239 23.737 1.00 80.88 175 CYS A CA 1
ATOM 1380 C C . CYS A 1 175 ? 7.456 -2.639 25.131 1.00 80.88 175 CYS A C 1
ATOM 1382 O O . CYS A 1 175 ? 7.277 -3.359 26.119 1.00 80.88 175 CYS A O 1
ATOM 1384 N N . ARG A 1 176 ? 7.328 -1.308 25.223 1.00 80.62 176 ARG A N 1
ATOM 1385 C CA . ARG A 1 176 ? 7.032 -0.599 26.484 1.00 80.62 176 ARG A CA 1
ATOM 1386 C C . ARG A 1 176 ? 5.628 -0.843 27.031 1.00 80.62 176 ARG A C 1
ATOM 1388 O O . ARG A 1 176 ? 5.422 -0.693 28.238 1.00 80.62 176 ARG A O 1
ATOM 1395 N N . GLN A 1 177 ? 4.661 -1.199 26.189 1.00 73.88 177 GLN A N 1
ATOM 1396 C CA . GLN A 1 177 ? 3.313 -1.584 26.619 1.00 73.88 177 GLN A CA 1
ATOM 1397 C C . GLN A 1 177 ? 3.249 -3.065 27.020 1.00 73.88 177 GLN A C 1
ATOM 1399 O O . GLN A 1 177 ? 2.723 -3.377 28.091 1.00 73.88 177 GLN A O 1
ATOM 1404 N N . GLY A 1 178 ? 3.885 -3.959 26.260 1.00 58.94 178 GLY A N 1
ATOM 1405 C CA . GLY A 1 178 ? 4.032 -5.379 26.592 1.00 58.94 178 GLY A CA 1
ATOM 1406 C C . GLY A 1 178 ? 4.733 -5.595 27.936 1.00 58.94 178 GLY A C 1
ATOM 1407 O O . GLY A 1 178 ? 4.222 -6.316 28.794 1.00 58.94 178 GLY A O 1
ATOM 1408 N N . HIS A 1 179 ? 5.822 -4.868 28.209 1.00 54.84 179 HIS A N 1
ATOM 1409 C CA . HIS A 1 179 ? 6.498 -4.906 29.513 1.00 54.84 179 HIS A CA 1
ATOM 1410 C C . HIS A 1 179 ? 5.652 -4.379 30.686 1.00 54.84 179 HIS A C 1
ATOM 1412 O O . HIS A 1 179 ? 5.943 -4.713 31.836 1.00 54.84 179 HIS A O 1
ATOM 1418 N N . LYS A 1 180 ? 4.598 -3.584 30.445 1.00 53.78 180 LYS A N 1
ATOM 1419 C CA . LYS A 1 180 ? 3.633 -3.216 31.499 1.00 53.78 180 LYS A CA 1
ATOM 1420 C C . LYS A 1 180 ? 2.658 -4.358 31.794 1.00 53.78 180 LYS A C 1
ATOM 1422 O O . LYS A 1 180 ? 2.330 -4.546 32.960 1.00 53.78 180 LYS A O 1
ATOM 1427 N N . GLN A 1 181 ? 2.256 -5.148 30.795 1.00 49.53 181 GLN A N 1
ATOM 1428 C CA . GLN A 1 181 ? 1.428 -6.344 31.018 1.00 49.53 181 GLN A CA 1
ATOM 1429 C C . GLN A 1 181 ? 2.226 -7.530 31.585 1.00 49.53 181 GLN A C 1
ATOM 1431 O O . GLN A 1 181 ? 1.709 -8.278 32.409 1.00 49.53 181 GLN A O 1
ATOM 1436 N N . GLN A 1 182 ? 3.510 -7.666 31.239 1.00 46.34 182 GLN A N 1
ATOM 1437 C CA . GLN A 1 182 ? 4.400 -8.678 31.827 1.00 46.34 182 GLN A CA 1
ATOM 1438 C C . GLN A 1 182 ? 4.870 -8.365 33.258 1.00 46.34 182 GLN A C 1
ATOM 1440 O O . GLN A 1 182 ? 5.576 -9.185 33.851 1.00 46.34 182 GLN A O 1
ATOM 1445 N N . LYS A 1 183 ? 4.458 -7.241 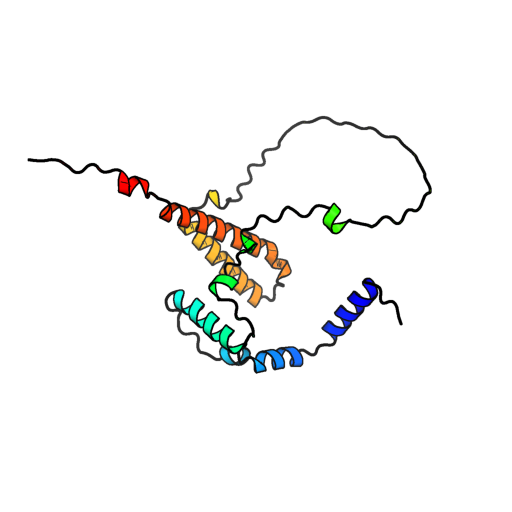33.867 1.00 47.47 183 LYS A N 1
ATOM 1446 C CA . LYS A 1 183 ? 4.677 -6.993 35.301 1.00 47.47 183 LYS A CA 1
ATOM 1447 C C . LYS A 1 183 ? 3.752 -7.849 36.175 1.00 47.47 183 LYS A C 1
ATOM 1449 O O . LYS A 1 183 ? 2.823 -7.378 36.816 1.00 47.47 183 LYS A O 1
ATOM 1454 N N . SER A 1 184 ? 4.186 -9.104 36.270 1.00 51.44 184 SER A N 1
ATOM 1455 C CA . SER A 1 184 ? 4.170 -9.953 37.455 1.00 51.44 184 SER A CA 1
ATOM 1456 C C . SER A 1 184 ? 2.918 -10.790 37.751 1.00 51.44 184 SER A C 1
ATOM 1458 O O . SER A 1 184 ? 2.105 -10.482 38.619 1.00 51.44 184 SER A O 1
ATOM 1460 N N . MET A 1 185 ? 2.897 -12.002 37.176 1.00 46.84 185 MET A N 1
ATOM 1461 C CA . MET A 1 185 ? 2.273 -13.153 37.853 1.00 46.84 185 MET A CA 1
ATOM 1462 C C . MET A 1 185 ? 2.970 -13.488 39.186 1.00 46.84 185 MET A C 1
ATOM 1464 O O . MET A 1 185 ? 2.341 -14.046 40.079 1.00 46.84 185 MET A O 1
ATOM 1468 N N . LEU A 1 186 ? 4.257 -13.153 39.353 1.00 53.31 186 LEU A N 1
ATOM 1469 C CA . LEU A 1 186 ? 5.018 -13.461 40.572 1.00 53.31 186 LEU A CA 1
ATOM 1470 C C . LEU A 1 186 ? 4.567 -12.617 41.780 1.00 53.31 186 LEU A C 1
ATOM 1472 O O . LEU A 1 186 ? 4.538 -13.130 42.898 1.00 53.31 186 LEU A O 1
ATOM 1476 N N . ASP A 1 187 ? 4.103 -11.384 41.560 1.00 55.47 187 ASP A N 1
ATOM 1477 C CA . ASP A 1 187 ? 3.517 -10.526 42.602 1.00 55.47 187 ASP A CA 1
ATOM 1478 C C . ASP A 1 187 ? 2.176 -11.098 43.093 1.00 55.47 187 ASP A C 1
ATOM 1480 O O . ASP A 1 187 ? 1.800 -10.904 44.251 1.00 55.47 187 ASP A O 1
ATOM 1484 N N . PHE A 1 188 ? 1.481 -11.859 42.238 1.00 51.62 188 PHE A N 1
ATOM 1485 C CA . PHE A 1 188 ? 0.220 -12.530 42.561 1.00 51.62 188 PHE A CA 1
ATOM 1486 C C . PHE A 1 188 ? 0.414 -13.720 43.517 1.00 51.62 188 PHE A C 1
ATOM 1488 O O . PHE A 1 188 ? -0.439 -13.980 44.364 1.00 51.62 188 PHE A O 1
ATOM 1495 N N . PHE A 1 189 ? 1.554 -14.415 43.432 1.00 56.00 189 PHE A N 1
ATOM 1496 C CA . PHE A 1 189 ? 1.907 -15.532 44.320 1.00 56.00 189 PHE A CA 1
ATOM 1497 C C . PHE A 1 189 ? 2.741 -15.111 45.550 1.00 56.00 189 PHE A C 1
ATOM 1499 O O . PHE A 1 189 ? 3.012 -15.934 46.423 1.00 56.00 189 PHE A O 1
ATOM 1506 N N . GLY A 1 190 ? 3.148 -13.839 45.642 1.00 48.56 190 GLY A N 1
ATOM 1507 C CA . GLY A 1 190 ? 4.178 -13.364 46.575 1.00 48.56 190 GLY A CA 1
ATOM 1508 C C . GLY A 1 190 ? 3.733 -12.909 47.974 1.00 48.56 190 GLY A C 1
ATOM 1509 O O . GLY A 1 190 ? 4.588 -12.480 48.749 1.00 48.56 190 GLY A O 1
ATOM 1510 N N . ARG A 1 191 ? 2.441 -12.959 48.337 1.00 49.91 191 ARG A N 1
ATOM 1511 C CA . ARG A 1 191 ? 1.962 -12.527 49.672 1.00 49.91 191 ARG A CA 1
ATOM 1512 C C . ARG A 1 191 ? 1.494 -13.691 50.555 1.00 49.91 191 ARG A C 1
ATOM 1514 O O . ARG A 1 191 ? 0.408 -14.220 50.322 1.00 49.91 191 ARG A O 1
ATOM 1521 N N . PRO A 1 192 ? 2.216 -14.017 51.645 1.00 48.03 192 PRO A N 1
ATOM 1522 C CA . PRO A 1 192 ? 1.644 -14.759 52.761 1.00 48.03 192 PRO A CA 1
ATOM 1523 C C . PRO A 1 192 ? 0.542 -13.923 53.428 1.00 48.03 192 PRO A C 1
ATOM 1525 O O . PRO A 1 192 ? 0.708 -12.718 53.631 1.00 48.03 192 PRO A O 1
ATOM 1528 N N . ALA A 1 193 ? -0.574 -14.555 53.789 1.00 48.12 193 ALA A N 1
ATOM 1529 C CA . ALA A 1 193 ? -1.630 -13.894 54.549 1.00 48.12 193 ALA A CA 1
ATOM 1530 C C . ALA A 1 193 ? -1.149 -13.534 55.974 1.00 48.12 193 ALA A C 1
ATOM 1532 O O . ALA A 1 193 ? -0.384 -14.298 56.571 1.00 48.12 193 ALA A O 1
ATOM 1533 N N . PRO A 1 194 ? -1.597 -12.404 56.553 1.00 54.09 194 PRO A N 1
ATOM 1534 C CA . PRO A 1 194 ? -1.306 -12.082 57.943 1.00 54.09 194 PRO A CA 1
ATOM 1535 C C . PRO A 1 194 ? -2.122 -12.995 58.865 1.00 54.09 194 PRO A C 1
ATOM 1537 O O . PRO A 1 194 ? -3.339 -12.860 58.967 1.00 54.09 194 PRO A O 1
ATOM 1540 N N . ASN A 1 195 ? -1.447 -13.910 59.562 1.00 44.62 195 ASN A N 1
ATOM 1541 C CA . ASN A 1 195 ? -2.060 -14.643 60.666 1.00 44.62 195 ASN A CA 1
ATOM 1542 C C . ASN A 1 195 ? -2.228 -13.713 61.876 1.00 44.62 195 ASN A C 1
ATOM 1544 O O . ASN A 1 195 ? -1.247 -13.172 62.388 1.00 44.62 195 ASN A O 1
ATOM 1548 N N . GLY A 1 196 ? -3.464 -13.582 62.346 1.00 42.81 196 GLY A N 1
ATOM 1549 C CA . GLY A 1 196 ? -3.824 -12.986 63.628 1.00 42.81 196 GLY A CA 1
ATOM 1550 C C . GLY A 1 196 ? -5.348 -12.958 63.803 1.00 42.81 196 GLY A C 1
ATOM 1551 O O . GLY A 1 196 ? -6.068 -12.994 62.799 1.00 42.81 196 GLY A O 1
ATOM 1552 N N . PRO A 1 197 ? -5.860 -12.855 65.041 1.00 50.34 197 PRO A N 1
ATOM 1553 C CA . PRO A 1 197 ? -5.126 -12.794 66.311 1.00 50.34 197 PRO A CA 1
ATOM 1554 C C . PRO A 1 197 ? -4.795 -14.173 66.915 1.00 50.34 197 PRO A C 1
ATOM 1556 O O . PRO A 1 197 ? -5.401 -15.179 66.485 1.00 50.34 197 PRO A O 1
#

Solvent-accessible surface area (backbone atoms only — not comparable to full-atom values): 12988 Å² total; per-residue (Å²): 133,85,87,76,50,71,69,61,52,51,52,52,50,52,52,56,58,71,68,56,54,73,65,56,58,55,53,55,41,49,75,39,59,59,62,73,50,77,77,58,78,85,68,82,81,69,66,76,71,57,56,60,52,52,52,46,58,57,55,60,52,62,66,57,97,74,76,78,50,66,65,50,71,75,54,44,81,68,76,78,50,85,68,74,80,81,49,70,61,79,78,60,66,69,82,75,73,90,72,92,79,91,83,90,88,86,88,82,89,82,89,78,77,91,84,81,87,79,78,73,83,65,91,64,86,53,67,89,80,51,52,79,63,56,40,49,52,51,48,52,51,50,52,52,48,51,56,51,35,55,76,69,66,55,55,74,80,82,44,47,71,58,51,52,54,49,48,53,40,48,50,53,52,45,53,62,48,51,56,61,71,67,67,45,76,63,68,73,74,65,69,81,79,86,86,73,134

Nearest PDB structures (foldseek):
  5l8b-assembly2_Q  TM=5.140E-01  e=6.983E+00  Rhodospirillum rubrum
  5l8b-assembly1_J  TM=5.149E-01  e=8.837E+00  Rhodospirillum rubrum
  5oql-assembly1_H  TM=2.553E-01  e=8.331E+00  Thermochaetoides thermophila DSM 1495

Foldseek 3Di:
DDDQDPVNVVVVVVVVVVPDDPVVVVVVCVQLVNVVCVPDDPDDDDDPVVVLVVVQVSQVSVVDPDDDHSCCVVVPPCVPDPDPPQDPCNVPVPPPPDDDDDDDDDDDDDDDDDDDDPPPVDPPPQLVNDDLVVLVVLLVVLVVVVVVCVVVVPDPVVCVVSVVSNVRSVVSNVVVVVVVVVPDPPVVVPDDDDDDD

Sequence (197 aa):
LYSVDVQQAVLWSIESWNALLPTVFSNCWKKTGLLDYYTCEYAEPGVEDDIVNELAEMLTRLHPSNPMSVEELLNPPDENILADEPTDEDFCRVESSERENGCGQDVGDGGIEDEEEESTSSTYPTPENLSTEELKERLQWIAQLFVTAGAMGVRSRDVIGLRTMQRVFREELACRQGHKQQKSMLDFFGRPAPNGP

Radius of gyration: 27.7 Å; Cα contacts (8 Å, |Δi|>4): 43; chains: 1; bounding box: 69×44×96 Å

pLDDT: mean 70.8, std 18.63, range [30.38, 96.44]

Mean predicted aligned error: 21.4 Å

Organism: Phytophthora ramorum (NCBI:txid164328)